Protein AF-A0A7U9WUC0-F1 (afdb_monomer_lite)

Sequence (204 aa):
MAASVNKGRELTAEQEDYLYQLFPEELWGIYAPCCVDVIKWHEEFNREFLNETKGEFLKIWAELFVRNPAVYVEAHILNTYGVWGIETRNEEQYYFKDIYENDLNLYQKSPLPECIRTLFYTYYCNRFTYRYLSAGTAFWILAGEGLYLLYQRKYRLAVVLSPVGMLFLSLLAASPIAFSFRYVFVLALIFPFSIVWPFIGNRE

Structure (mmCIF, N/CA/C/O backbone):
data_AF-A0A7U9WUC0-F1
#
_entry.id   AF-A0A7U9WUC0-F1
#
loop_
_atom_site.group_PDB
_atom_site.id
_atom_site.type_symbol
_atom_site.label_atom_id
_atom_site.label_alt_id
_atom_site.label_comp_id
_atom_site.label_asym_id
_atom_site.label_entity_id
_atom_site.label_seq_id
_atom_site.pdbx_PDB_ins_code
_atom_site.Cartn_x
_atom_site.Cartn_y
_atom_site.Cartn_z
_atom_site.occupancy
_atom_site.B_iso_or_equiv
_atom_site.auth_seq_id
_atom_site.auth_comp_id
_atom_site.auth_asym_id
_atom_site.auth_atom_id
_atom_site.pdbx_PDB_model_num
ATOM 1 N N . MET A 1 1 ? 9.158 3.857 -10.083 1.00 92.25 1 MET A N 1
ATOM 2 C CA . MET A 1 1 ? 9.754 3.186 -11.254 1.00 92.25 1 MET A CA 1
ATOM 3 C C . MET A 1 1 ? 8.694 2.809 -12.276 1.00 92.25 1 MET A C 1
ATOM 5 O O . MET A 1 1 ? 8.592 3.528 -13.253 1.00 92.25 1 MET A O 1
ATOM 9 N N . ALA A 1 2 ? 7.842 1.802 -12.031 1.00 94.38 2 ALA A N 1
ATOM 10 C CA . ALA A 1 2 ? 6.800 1.391 -12.988 1.00 94.38 2 ALA A CA 1
ATOM 11 C C . ALA A 1 2 ? 5.896 2.541 -13.467 1.00 94.38 2 ALA A C 1
ATOM 13 O O . ALA A 1 2 ? 5.688 2.705 -14.660 1.00 94.38 2 ALA A O 1
ATOM 14 N N . ALA A 1 3 ? 5.461 3.407 -12.548 1.00 95.12 3 ALA A N 1
ATOM 15 C CA . ALA A 1 3 ? 4.711 4.616 -12.886 1.00 95.12 3 ALA A CA 1
ATOM 16 C C . ALA A 1 3 ? 5.468 5.570 -13.830 1.00 95.12 3 ALA A C 1
ATOM 18 O O . ALA A 1 3 ? 4.850 6.238 -14.648 1.00 95.12 3 ALA A O 1
ATOM 19 N N . SER A 1 4 ? 6.796 5.663 -13.713 1.00 95.81 4 SER A N 1
ATOM 20 C CA . SER A 1 4 ? 7.615 6.513 -14.584 1.00 95.81 4 SER A CA 1
ATOM 21 C C . SER A 1 4 ? 7.672 5.955 -16.001 1.00 95.81 4 SER A C 1
ATOM 23 O O . SER A 1 4 ? 7.499 6.725 -16.938 1.00 95.81 4 SER A O 1
ATOM 25 N N . VAL A 1 5 ? 7.840 4.635 -16.140 1.00 95.75 5 VAL A N 1
ATOM 26 C CA . VAL A 1 5 ? 7.822 3.953 -17.443 1.00 95.75 5 VAL A CA 1
ATOM 27 C C . VAL A 1 5 ? 6.438 4.079 -18.081 1.00 95.75 5 VAL A C 1
ATOM 29 O O . VAL A 1 5 ? 6.311 4.566 -19.197 1.00 95.75 5 VAL A O 1
ATOM 32 N N . ASN A 1 6 ? 5.378 3.772 -17.327 1.00 95.38 6 ASN A N 1
ATOM 33 C CA . ASN A 1 6 ? 3.994 3.874 -17.792 1.00 95.38 6 ASN A CA 1
ATOM 34 C C . ASN A 1 6 ? 3.598 5.301 -18.223 1.00 95.38 6 ASN A C 1
ATOM 36 O O . ASN A 1 6 ? 2.869 5.474 -19.194 1.00 95.38 6 ASN A O 1
ATOM 40 N N . LYS A 1 7 ? 4.097 6.335 -17.532 1.00 95.00 7 LYS A N 1
ATOM 41 C CA . LYS A 1 7 ? 3.864 7.747 -17.887 1.00 95.00 7 LYS A CA 1
ATOM 42 C C . LYS A 1 7 ? 4.811 8.274 -18.978 1.00 95.00 7 LYS A C 1
ATOM 44 O O . LYS A 1 7 ? 4.820 9.484 -19.203 1.00 95.00 7 LYS A O 1
ATOM 49 N N . GLY A 1 8 ? 5.620 7.419 -19.608 1.00 94.31 8 GLY A N 1
ATOM 50 C CA . GLY A 1 8 ? 6.531 7.797 -20.692 1.00 94.31 8 GLY A CA 1
ATOM 51 C C . GLY A 1 8 ? 7.600 8.807 -20.271 1.00 94.31 8 GLY A C 1
ATOM 52 O O . GLY A 1 8 ? 7.890 9.748 -21.007 1.00 94.31 8 GLY A O 1
ATOM 53 N N . ARG A 1 9 ? 8.135 8.688 -19.049 1.00 95.69 9 ARG A N 1
ATOM 54 C CA . ARG A 1 9 ? 9.258 9.528 -18.606 1.00 95.69 9 ARG A CA 1
ATOM 55 C C . ARG A 1 9 ? 10.537 9.102 -19.315 1.00 95.69 9 ARG A C 1
ATOM 57 O O . ARG A 1 9 ? 10.747 7.914 -19.505 1.00 95.69 9 ARG A O 1
ATOM 64 N N . GLU A 1 10 ? 11.388 10.072 -19.644 1.00 94.75 10 GLU A N 1
ATOM 65 C CA . GLU A 1 10 ? 12.658 9.822 -20.332 1.00 94.75 10 GLU A CA 1
ATOM 66 C C . GLU A 1 10 ? 13.538 8.833 -19.554 1.00 94.75 10 GLU A C 1
ATOM 68 O O . GLU A 1 10 ? 13.807 9.017 -18.359 1.00 94.75 10 GLU A O 1
ATOM 73 N N . LEU A 1 11 ? 13.998 7.804 -20.263 1.00 96.12 11 LEU A N 1
ATOM 74 C CA . LEU A 1 11 ? 14.916 6.775 -19.792 1.00 96.12 11 LEU A CA 1
ATOM 75 C C . LEU A 1 11 ? 16.251 6.922 -20.536 1.00 96.12 11 LEU A C 1
ATOM 77 O O . LEU A 1 11 ? 16.300 7.413 -21.662 1.00 96.12 11 LEU A O 1
ATOM 81 N N . THR A 1 12 ? 17.364 6.553 -19.900 1.00 96.75 12 THR A N 1
ATOM 82 C CA . THR A 1 12 ? 18.621 6.349 -20.643 1.00 96.75 12 THR A CA 1
ATOM 83 C C . THR A 1 12 ? 18.614 4.985 -21.324 1.00 96.75 12 THR A C 1
ATOM 85 O O . THR A 1 12 ? 17.910 4.086 -20.878 1.00 96.75 12 THR A O 1
ATOM 88 N N . ALA A 1 13 ? 19.486 4.786 -22.315 1.00 96.75 13 ALA A N 1
ATOM 89 C CA . ALA A 1 13 ? 19.660 3.477 -22.950 1.00 96.75 13 ALA A CA 1
ATOM 90 C C . ALA A 1 13 ? 19.997 2.353 -21.942 1.00 96.75 13 ALA A C 1
ATOM 92 O O . ALA A 1 13 ? 19.474 1.257 -22.065 1.00 96.75 13 ALA A O 1
ATOM 93 N N . GLU A 1 14 ? 20.814 2.627 -20.912 1.00 95.69 14 GLU A N 1
ATOM 94 C CA . GLU A 1 14 ? 21.106 1.663 -19.824 1.00 95.69 14 GLU A CA 1
ATOM 95 C C . GLU A 1 14 ? 19.844 1.319 -19.012 1.00 95.69 14 GLU A C 1
ATOM 97 O O . GLU A 1 14 ? 19.633 0.173 -18.631 1.00 95.69 14 GLU A O 1
ATOM 102 N N . GLN A 1 15 ? 18.981 2.309 -18.758 1.00 97.19 15 GLN A N 1
ATOM 103 C CA . GLN A 1 15 ? 17.733 2.100 -18.024 1.00 97.19 15 GLN A CA 1
ATOM 104 C C . GLN A 1 15 ? 16.717 1.321 -18.862 1.00 97.19 15 GLN A C 1
ATOM 106 O O . GLN A 1 15 ? 16.051 0.449 -18.316 1.00 97.19 15 GLN A O 1
ATOM 111 N N . GLU A 1 16 ? 16.597 1.624 -20.156 1.00 97.12 16 GLU A N 1
ATOM 112 C CA . GLU A 1 16 ? 15.740 0.889 -21.094 1.00 97.12 16 GLU A CA 1
ATOM 113 C C . GLU A 1 16 ? 16.170 -0.572 -21.201 1.00 97.12 16 GLU A C 1
ATOM 115 O O . GLU A 1 16 ? 15.349 -1.454 -20.968 1.00 97.12 16 GLU A O 1
ATOM 120 N N . ASP A 1 17 ? 17.456 -0.826 -21.458 1.00 97.25 17 ASP A N 1
ATOM 121 C CA . ASP A 1 17 ? 18.005 -2.180 -21.599 1.00 97.25 17 ASP A CA 1
ATOM 122 C C . ASP A 1 17 ? 17.688 -3.041 -20.367 1.00 97.25 17 ASP A C 1
ATOM 124 O O . ASP A 1 17 ? 17.083 -4.110 -20.471 1.00 97.25 17 ASP A O 1
ATOM 128 N N . TYR A 1 18 ? 17.965 -2.512 -19.173 1.00 98.12 18 TYR A N 1
ATOM 129 C CA . TYR A 1 18 ? 17.665 -3.207 -17.927 1.00 98.12 18 TYR A CA 1
ATOM 130 C C . TYR A 1 18 ? 16.159 -3.401 -17.690 1.00 98.12 18 TYR A C 1
ATOM 132 O O . TYR A 1 18 ? 15.710 -4.486 -17.312 1.00 98.12 18 TYR A O 1
ATOM 140 N N . LEU A 1 19 ? 15.354 -2.343 -17.860 1.00 97.50 19 LEU A N 1
ATOM 141 C CA . LEU A 1 19 ? 13.918 -2.391 -17.571 1.00 97.50 19 LEU A CA 1
ATOM 142 C C . LEU A 1 19 ? 13.183 -3.325 -18.529 1.00 97.50 19 LEU A C 1
ATOM 144 O O . LEU A 1 19 ? 12.280 -4.031 -18.085 1.00 97.50 19 LEU A O 1
ATOM 148 N N . TYR A 1 20 ? 13.575 -3.358 -19.801 1.00 97.50 20 TYR A N 1
ATOM 149 C CA . TYR A 1 20 ? 12.947 -4.200 -20.814 1.00 97.50 20 TYR A CA 1
ATOM 150 C C . TYR A 1 20 ? 13.427 -5.650 -20.766 1.00 97.50 20 TYR A C 1
ATOM 152 O O . TYR A 1 20 ? 12.660 -6.551 -21.101 1.00 97.50 20 TYR A O 1
ATOM 160 N N . GLN A 1 21 ? 14.625 -5.909 -20.232 1.00 97.44 21 GLN A N 1
ATOM 161 C CA . GLN A 1 21 ? 15.032 -7.259 -19.835 1.00 97.44 21 GLN A CA 1
ATOM 162 C C . GLN A 1 21 ? 14.271 -7.762 -18.596 1.00 97.44 21 GLN A C 1
ATOM 164 O O . GLN A 1 21 ? 13.978 -8.956 -18.479 1.00 97.44 21 GLN A O 1
ATOM 169 N N . LEU A 1 22 ? 13.943 -6.861 -17.663 1.00 97.62 22 LEU A N 1
ATOM 170 C CA . LEU A 1 22 ? 13.156 -7.181 -16.472 1.00 97.62 22 LEU A CA 1
ATOM 171 C C . LEU A 1 22 ? 11.681 -7.447 -16.807 1.00 97.62 22 LEU A C 1
ATOM 173 O O . LEU A 1 22 ? 11.073 -8.353 -16.230 1.00 97.62 22 LEU A O 1
ATOM 177 N N . PHE A 1 23 ? 11.098 -6.635 -17.689 1.00 97.94 23 PHE A N 1
ATOM 178 C CA . PHE A 1 23 ? 9.704 -6.737 -18.106 1.00 97.94 23 PHE A CA 1
ATOM 179 C C . PHE A 1 23 ? 9.497 -6.119 -19.503 1.00 97.94 23 PHE A C 1
ATOM 181 O O . PHE A 1 23 ? 9.887 -4.963 -19.683 1.00 97.94 23 PHE A O 1
ATOM 188 N N . PRO A 1 24 ? 8.865 -6.822 -20.468 1.00 97.12 24 PRO A N 1
ATOM 189 C CA . PRO A 1 24 ? 8.751 -6.352 -21.853 1.00 97.12 24 PRO A CA 1
ATOM 190 C C . PRO A 1 24 ? 8.158 -4.945 -21.990 1.00 97.12 24 PRO A C 1
ATOM 192 O O . PRO A 1 24 ? 7.209 -4.589 -21.283 1.00 97.12 24 PRO A O 1
ATOM 195 N N . GLU A 1 25 ? 8.712 -4.148 -22.909 1.00 96.31 25 GLU A N 1
ATOM 196 C CA . GLU A 1 25 ? 8.368 -2.734 -23.120 1.00 96.31 25 GLU A CA 1
ATOM 197 C C . GLU A 1 25 ? 6.857 -2.523 -23.303 1.00 96.31 25 GLU A C 1
ATOM 199 O O . GLU A 1 25 ? 6.232 -1.703 -22.624 1.00 96.31 25 GLU A O 1
ATOM 204 N N . GLU A 1 26 ? 6.251 -3.321 -24.173 1.00 95.44 26 GLU A N 1
ATOM 205 C CA . GLU A 1 26 ? 4.844 -3.251 -24.544 1.00 95.44 26 GLU A CA 1
ATOM 206 C C . GLU A 1 26 ? 3.889 -3.559 -23.380 1.00 95.44 26 GLU A C 1
ATOM 208 O O . GLU A 1 26 ? 2.726 -3.145 -23.402 1.00 95.44 26 GLU A O 1
ATOM 213 N N . LEU A 1 27 ? 4.369 -4.242 -22.336 1.00 96.62 27 LEU A N 1
ATOM 214 C CA . LEU A 1 27 ? 3.550 -4.661 -21.203 1.00 96.62 27 LEU A CA 1
ATOM 215 C C . LEU A 1 27 ? 3.537 -3.651 -20.053 1.00 96.62 27 LEU A C 1
ATOM 217 O O . LEU A 1 27 ? 2.665 -3.735 -19.191 1.00 96.62 27 LEU A O 1
ATOM 221 N N . TRP A 1 28 ? 4.404 -2.632 -20.031 1.00 95.06 28 TRP A N 1
ATOM 222 C CA . TRP A 1 28 ? 4.409 -1.618 -18.957 1.00 95.06 28 TRP A CA 1
ATOM 223 C C . TRP A 1 28 ? 3.100 -0.813 -18.850 1.00 95.06 28 TRP A C 1
ATOM 225 O O . TRP A 1 28 ? 2.836 -0.160 -17.831 1.00 95.06 28 TRP A O 1
ATOM 235 N N . GLY A 1 29 ? 2.241 -0.888 -19.870 1.00 94.44 29 GLY A N 1
ATOM 236 C CA . GLY A 1 29 ? 0.881 -0.353 -19.865 1.00 94.44 29 GLY A CA 1
ATOM 237 C C . GLY A 1 29 ? -0.030 -0.942 -18.780 1.00 94.44 29 GLY A C 1
ATOM 238 O O . GLY A 1 29 ? -0.929 -0.243 -18.319 1.00 94.44 29 GLY A O 1
ATOM 239 N N . ILE A 1 30 ? 0.224 -2.173 -18.312 1.00 95.12 30 ILE A N 1
ATOM 240 C CA . ILE A 1 30 ? -0.622 -2.856 -17.311 1.00 95.12 30 ILE A CA 1
ATOM 241 C C . ILE A 1 30 ? -0.467 -2.307 -15.885 1.00 95.12 30 ILE A C 1
ATOM 243 O O . ILE A 1 30 ? -1.103 -2.802 -14.955 1.00 95.12 30 ILE A O 1
ATOM 247 N N . TYR A 1 31 ? 0.403 -1.313 -15.686 1.00 94.19 31 TYR A N 1
ATOM 248 C CA . TYR A 1 31 ? 0.633 -0.684 -14.391 1.00 94.19 31 TYR A CA 1
ATOM 249 C C . TYR A 1 31 ? -0.681 -0.285 -13.701 1.00 94.19 31 TYR A C 1
ATOM 251 O O . TYR A 1 31 ? -1.466 0.510 -14.218 1.00 94.19 31 TYR A O 1
ATOM 259 N N . ALA A 1 32 ? -0.874 -0.787 -12.480 1.00 93.25 32 ALA A N 1
ATOM 260 C CA . ALA A 1 32 ? -1.983 -0.416 -11.615 1.00 93.25 32 ALA A CA 1
ATOM 261 C C . ALA A 1 32 ? -1.486 0.505 -10.480 1.00 93.25 32 ALA A C 1
ATOM 263 O O . ALA A 1 32 ? -0.664 0.082 -9.661 1.00 93.25 32 ALA A O 1
ATOM 264 N N . PRO A 1 33 ? -1.987 1.753 -10.367 1.00 89.94 33 PRO A N 1
ATOM 265 C CA . PRO A 1 33 ? -1.470 2.725 -9.399 1.00 89.94 33 PRO A CA 1
ATOM 266 C C . PRO A 1 33 ? -1.551 2.332 -7.920 1.00 89.94 33 PRO A C 1
ATOM 268 O O . PRO A 1 33 ? -0.784 2.851 -7.113 1.00 89.94 33 PRO A O 1
ATOM 271 N N . CYS A 1 34 ? -2.461 1.421 -7.578 1.00 90.81 34 CYS A N 1
ATOM 272 C CA . CYS A 1 34 ? -2.753 1.016 -6.203 1.00 90.81 34 CYS A CA 1
ATOM 273 C C . CYS A 1 34 ? -2.273 -0.410 -5.877 1.00 90.81 34 CYS A C 1
ATOM 275 O O . CYS A 1 34 ? -2.561 -0.914 -4.788 1.00 90.81 34 CYS A O 1
ATOM 277 N N . CYS A 1 35 ? -1.633 -1.091 -6.834 1.00 90.19 35 CYS A N 1
ATOM 278 C CA . CYS A 1 35 ? -1.298 -2.504 -6.734 1.00 90.19 35 CYS A CA 1
ATOM 279 C C . CYS A 1 35 ? -0.112 -2.858 -7.643 1.00 90.19 35 CYS A C 1
ATOM 281 O O . CYS A 1 35 ? -0.242 -2.927 -8.863 1.00 90.19 35 CYS A O 1
ATOM 283 N N . VAL A 1 36 ? 1.055 -3.126 -7.052 1.00 89.75 36 VAL A N 1
ATOM 284 C CA . VAL A 1 36 ? 2.247 -3.535 -7.822 1.00 89.75 36 VAL A CA 1
ATOM 285 C C . VAL A 1 36 ? 2.155 -4.971 -8.352 1.00 89.75 36 VAL A C 1
ATOM 287 O O . VAL A 1 36 ? 2.897 -5.351 -9.260 1.00 89.75 36 VAL A O 1
ATOM 290 N N . ASP A 1 37 ? 1.254 -5.771 -7.779 1.00 90.38 37 ASP A N 1
ATOM 291 C CA . ASP A 1 37 ? 1.153 -7.208 -8.024 1.00 90.38 37 ASP A CA 1
ATOM 292 C C . ASP A 1 37 ? 0.849 -7.531 -9.497 1.00 90.38 37 ASP A C 1
ATOM 294 O O . ASP A 1 37 ? 1.330 -8.548 -9.990 1.00 90.38 37 ASP A O 1
ATOM 298 N N . VAL A 1 38 ? 0.181 -6.625 -10.225 1.00 91.88 38 VAL A N 1
ATOM 299 C CA . VAL A 1 38 ? -0.116 -6.776 -11.664 1.00 91.88 38 VAL A CA 1
ATOM 300 C C . VAL A 1 38 ? 1.152 -6.931 -12.509 1.00 91.88 38 VAL A C 1
ATOM 302 O O . VAL A 1 38 ? 1.173 -7.731 -13.436 1.00 91.88 38 VAL A O 1
ATOM 305 N N . ILE A 1 39 ? 2.225 -6.209 -12.171 1.00 94.50 39 ILE A N 1
ATOM 306 C CA . ILE A 1 39 ? 3.523 -6.344 -12.851 1.00 94.50 39 ILE A CA 1
ATOM 307 C C . ILE A 1 39 ? 4.341 -7.460 -12.197 1.00 94.50 39 ILE A C 1
ATOM 309 O O . ILE A 1 39 ? 4.861 -8.336 -12.876 1.00 94.50 39 ILE A O 1
ATOM 313 N N . LYS A 1 40 ? 4.444 -7.456 -10.863 1.00 92.00 40 LYS A N 1
ATOM 314 C CA . LYS A 1 40 ? 5.327 -8.365 -10.111 1.00 92.00 40 LYS A CA 1
ATOM 315 C C . LYS A 1 40 ? 5.006 -9.851 -10.333 1.00 92.00 40 LYS A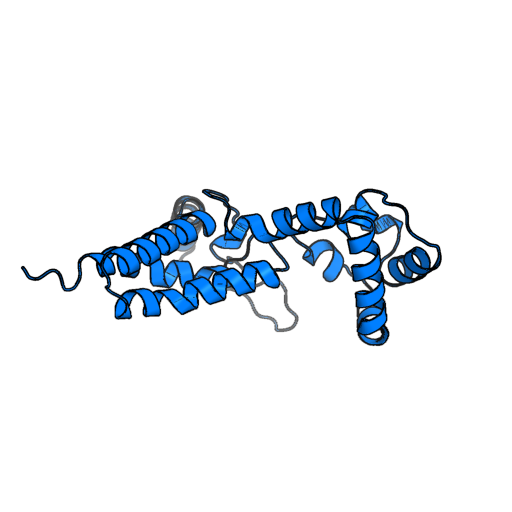 C 1
ATOM 317 O O . LYS A 1 40 ? 5.919 -10.681 -10.349 1.00 92.00 40 LYS A O 1
ATOM 322 N N . TRP A 1 41 ? 3.723 -10.191 -10.442 1.00 92.56 41 TRP A N 1
ATOM 323 C CA . TRP A 1 41 ? 3.258 -11.567 -10.634 1.00 92.56 41 TRP A CA 1
ATOM 324 C C . TRP A 1 41 ? 2.909 -11.888 -12.083 1.00 92.56 41 TRP A C 1
ATOM 326 O O . TRP A 1 41 ? 2.429 -12.988 -12.345 1.00 92.56 41 TRP A O 1
ATOM 336 N N . HIS A 1 42 ? 3.186 -10.978 -13.021 1.00 95.94 42 HIS A N 1
ATOM 337 C CA . HIS A 1 42 ? 3.043 -11.278 -14.437 1.00 95.94 42 HIS A CA 1
ATOM 338 C C . HIS A 1 42 ? 3.963 -12.447 -14.829 1.00 95.94 42 HIS A C 1
ATOM 340 O O . HIS A 1 42 ? 5.042 -12.636 -14.251 1.00 95.94 42 HIS A O 1
ATOM 346 N N . GLU A 1 43 ? 3.531 -13.254 -15.797 1.00 95.62 43 GLU A N 1
ATOM 347 C CA . GLU A 1 43 ? 4.286 -14.424 -16.258 1.00 95.62 43 GLU A CA 1
ATOM 348 C C . GLU A 1 43 ? 5.616 -14.016 -16.906 1.00 95.62 43 GLU A C 1
ATOM 350 O O . GLU A 1 43 ? 6.659 -14.525 -16.504 1.00 95.62 43 GLU A O 1
ATOM 355 N N . GLU A 1 44 ? 5.580 -12.995 -17.768 1.00 97.06 44 GLU A N 1
ATOM 356 C CA . GLU A 1 44 ? 6.745 -12.385 -18.434 1.00 97.06 44 GLU A CA 1
ATOM 357 C C . GLU A 1 44 ? 7.646 -11.532 -17.517 1.00 97.06 44 GLU A C 1
ATOM 359 O O . GLU A 1 44 ? 8.641 -10.965 -17.965 1.00 97.06 44 GLU A O 1
ATOM 364 N N . PHE A 1 45 ? 7.315 -11.383 -16.229 1.00 97.38 45 PHE A N 1
ATOM 365 C CA . PHE A 1 45 ? 8.185 -10.656 -15.303 1.00 97.38 45 PHE A CA 1
ATOM 366 C C . PHE A 1 45 ? 9.384 -11.526 -14.909 1.00 97.38 45 PHE A C 1
ATOM 368 O O . PHE A 1 45 ? 9.233 -12.551 -14.231 1.00 97.38 45 PHE A O 1
ATOM 375 N N . ASN A 1 46 ? 10.592 -11.098 -15.286 1.00 97.62 46 ASN A N 1
ATOM 376 C CA . ASN A 1 46 ? 11.807 -11.886 -15.117 1.00 97.62 46 ASN A CA 1
ATOM 377 C C . ASN A 1 46 ? 12.324 -11.855 -13.666 1.00 97.62 46 ASN A C 1
ATOM 379 O O . ASN A 1 46 ? 13.202 -11.079 -13.275 1.00 97.62 46 ASN A O 1
ATOM 383 N N . ARG A 1 47 ? 11.749 -12.729 -12.833 1.00 96.06 47 ARG A N 1
ATOM 384 C CA . ARG A 1 47 ? 12.083 -12.857 -11.403 1.00 96.06 47 ARG A CA 1
ATOM 385 C C . ARG A 1 47 ? 13.505 -13.359 -11.158 1.00 96.06 47 ARG A C 1
ATOM 387 O O . ARG A 1 47 ? 14.091 -12.997 -10.139 1.00 96.06 47 ARG A O 1
ATOM 394 N N . GLU A 1 48 ? 14.038 -14.204 -12.036 1.00 97.06 48 GLU A N 1
ATOM 395 C CA . GLU A 1 48 ? 15.407 -14.722 -11.924 1.00 97.06 48 GLU A CA 1
ATOM 396 C C . GLU A 1 48 ? 16.412 -13.591 -12.145 1.00 97.06 48 GLU A C 1
ATOM 398 O O . GLU A 1 48 ? 17.202 -13.298 -11.247 1.00 97.06 48 GLU A O 1
ATOM 403 N N . PHE A 1 49 ? 16.252 -12.843 -13.240 1.00 97.88 49 PHE A N 1
ATOM 404 C CA . PHE A 1 49 ? 17.066 -11.668 -13.539 1.00 97.88 49 PHE A CA 1
ATOM 405 C C . PHE A 1 49 ? 17.039 -10.633 -12.411 1.00 97.88 49 PHE A C 1
ATOM 407 O O . PHE A 1 49 ? 18.093 -10.183 -11.958 1.00 97.88 49 PHE A O 1
ATOM 414 N N . LEU A 1 50 ? 15.855 -10.302 -11.875 1.00 97.31 50 LEU A N 1
ATOM 415 C CA . LEU A 1 50 ? 15.741 -9.401 -10.722 1.00 97.31 50 LEU A CA 1
ATOM 416 C C . LEU A 1 50 ? 16.529 -9.909 -9.506 1.00 97.31 50 LEU A C 1
ATOM 418 O O . LEU A 1 50 ? 17.129 -9.123 -8.770 1.00 97.31 50 LEU A O 1
ATOM 422 N N . ASN A 1 51 ? 16.491 -11.219 -9.251 1.00 97.06 51 ASN A N 1
ATOM 423 C CA . ASN A 1 51 ? 17.151 -11.812 -8.094 1.00 97.06 51 ASN A CA 1
ATOM 424 C C . ASN A 1 51 ? 18.677 -11.794 -8.210 1.00 97.06 51 ASN A C 1
ATOM 426 O O . ASN A 1 51 ? 19.344 -11.624 -7.186 1.00 97.06 51 ASN A O 1
ATOM 430 N N . GLU A 1 52 ? 19.206 -11.926 -9.421 1.00 98.06 52 GLU A N 1
ATOM 431 C CA . GLU A 1 52 ? 20.638 -11.838 -9.709 1.00 98.06 52 GLU A CA 1
ATOM 432 C C . GLU A 1 52 ? 21.142 -10.386 -9.721 1.00 98.06 52 GLU A C 1
ATOM 434 O O . GLU A 1 52 ? 22.279 -10.122 -9.333 1.00 98.06 52 GLU A O 1
ATOM 439 N N . THR A 1 53 ? 20.278 -9.422 -10.062 1.00 97.69 53 THR A N 1
ATOM 440 C CA . THR A 1 53 ? 20.652 -8.013 -10.295 1.00 97.69 53 THR A CA 1
ATOM 441 C C . THR A 1 53 ? 20.056 -7.015 -9.289 1.00 97.69 53 THR A C 1
ATOM 443 O O . THR A 1 53 ? 19.947 -5.822 -9.565 1.00 97.69 53 THR A O 1
ATOM 446 N N . LYS A 1 54 ? 19.705 -7.448 -8.068 1.00 96.94 54 LYS A N 1
ATOM 447 C CA . LYS A 1 54 ? 19.034 -6.606 -7.041 1.00 96.94 54 LYS A CA 1
ATOM 448 C C . LYS A 1 54 ? 19.691 -5.241 -6.799 1.00 96.94 54 LYS A C 1
ATOM 450 O O . LYS A 1 54 ? 18.999 -4.258 -6.541 1.00 96.94 54 LYS A O 1
ATOM 455 N N . GLY A 1 55 ? 21.024 -5.182 -6.831 1.00 97.88 55 GLY A N 1
ATOM 456 C CA . GLY A 1 55 ? 21.766 -3.932 -6.643 1.00 97.88 55 GLY A CA 1
ATOM 457 C C . GLY A 1 55 ? 21.553 -2.945 -7.792 1.00 97.88 55 GLY A C 1
ATOM 458 O O . GLY A 1 55 ? 21.344 -1.757 -7.555 1.00 97.88 55 GLY A O 1
ATOM 459 N N . GLU A 1 56 ? 21.543 -3.449 -9.023 1.00 97.56 56 GLU A N 1
ATOM 460 C CA . GLU A 1 56 ? 21.287 -2.669 -10.233 1.00 97.56 56 GLU A CA 1
ATOM 461 C C . GLU A 1 56 ? 19.832 -2.196 -10.298 1.00 97.56 56 GLU A C 1
ATOM 463 O O . GLU A 1 56 ? 19.587 -1.014 -10.536 1.00 97.56 56 GLU A O 1
ATOM 468 N N . PHE A 1 57 ? 18.879 -3.059 -9.926 1.00 97.56 57 PHE A N 1
ATOM 469 C CA . PHE A 1 57 ? 17.479 -2.668 -9.749 1.00 97.56 57 PHE A CA 1
ATOM 470 C C . PHE A 1 57 ? 17.341 -1.457 -8.819 1.00 97.56 57 PHE A C 1
ATOM 472 O O . PHE A 1 57 ? 16.668 -0.481 -9.149 1.00 97.56 57 PHE A O 1
ATOM 479 N N . LEU A 1 58 ? 17.978 -1.506 -7.642 1.00 97.38 58 LEU A N 1
ATOM 480 C CA . LEU A 1 58 ? 17.915 -0.419 -6.662 1.00 97.38 58 LEU A CA 1
ATOM 481 C C . LEU A 1 58 ? 18.593 0.857 -7.173 1.00 97.38 58 LEU A C 1
ATOM 483 O O . LEU A 1 58 ? 18.073 1.947 -6.930 1.00 97.38 58 LEU A O 1
ATOM 487 N N . LYS A 1 59 ? 19.711 0.728 -7.900 1.00 97.88 59 LYS A N 1
ATOM 488 C CA . LYS A 1 59 ? 20.392 1.848 -8.566 1.00 97.88 59 LYS A CA 1
ATOM 489 C C . LYS A 1 59 ? 19.446 2.532 -9.557 1.00 97.88 59 LYS A C 1
ATOM 491 O O . LYS A 1 59 ? 19.171 3.719 -9.401 1.00 97.88 59 LYS A O 1
ATOM 496 N N . ILE A 1 60 ? 18.877 1.786 -10.504 1.00 97.56 60 ILE A N 1
ATOM 497 C CA . ILE A 1 60 ? 17.964 2.317 -11.530 1.00 97.56 60 ILE A CA 1
ATOM 498 C C . ILE A 1 60 ? 16.697 2.896 -10.897 1.00 97.56 60 ILE A C 1
ATOM 500 O O . ILE A 1 60 ? 16.260 3.996 -11.245 1.00 97.56 60 ILE A O 1
ATOM 504 N N . TRP A 1 61 ? 16.129 2.206 -9.904 1.00 96.75 61 TRP A N 1
ATOM 505 C CA . TRP A 1 61 ? 14.986 2.704 -9.144 1.00 96.75 61 TRP A CA 1
ATOM 506 C C . TRP A 1 61 ? 15.283 4.063 -8.492 1.00 96.75 61 TRP A C 1
ATOM 508 O O . TRP A 1 61 ? 14.425 4.950 -8.547 1.00 96.75 61 TRP A O 1
ATOM 518 N N . ALA A 1 62 ? 16.474 4.242 -7.910 1.00 97.31 62 ALA A N 1
ATOM 519 C CA . ALA A 1 62 ? 16.890 5.479 -7.252 1.00 97.31 62 ALA A CA 1
ATOM 520 C C . ALA A 1 62 ? 17.207 6.602 -8.254 1.00 97.31 62 ALA A C 1
ATOM 522 O O . ALA A 1 62 ? 16.810 7.747 -8.042 1.00 97.31 62 ALA A O 1
ATOM 523 N N . GLU A 1 63 ? 17.859 6.295 -9.373 1.00 97.19 63 GLU A N 1
ATOM 524 C CA . GLU A 1 63 ? 18.117 7.270 -10.440 1.00 97.19 63 GLU A CA 1
ATOM 525 C C . GLU A 1 63 ? 16.816 7.829 -11.022 1.00 97.19 63 GLU A C 1
ATOM 527 O O . GLU A 1 63 ? 16.651 9.045 -11.167 1.00 97.19 63 GLU A O 1
ATOM 532 N N . LEU A 1 64 ? 15.852 6.948 -11.298 1.00 96.94 64 LEU A N 1
ATOM 533 C CA . LEU A 1 64 ? 14.538 7.346 -11.790 1.00 96.94 64 LEU A CA 1
ATOM 534 C C . LEU A 1 64 ? 13.739 8.132 -10.750 1.00 96.94 64 LEU A C 1
ATOM 536 O O . LEU A 1 64 ? 12.960 9.005 -11.141 1.00 96.94 64 LEU A O 1
ATOM 540 N N . PHE A 1 65 ? 13.946 7.873 -9.454 1.00 96.00 65 PHE A N 1
ATOM 541 C CA . PHE A 1 65 ? 13.377 8.686 -8.377 1.00 96.00 65 PHE A CA 1
ATOM 542 C C . PHE A 1 65 ? 13.914 10.117 -8.416 1.00 96.00 65 PHE A C 1
ATOM 544 O O . PHE A 1 65 ? 13.123 11.057 -8.436 1.00 96.00 65 PHE A O 1
ATOM 551 N N . VAL A 1 66 ? 15.239 10.290 -8.478 1.00 96.69 66 VAL A N 1
ATOM 552 C CA . VAL A 1 66 ? 15.881 11.617 -8.485 1.00 96.69 66 VAL A CA 1
ATOM 553 C C . VAL A 1 66 ? 15.439 12.448 -9.692 1.00 96.69 66 VAL A C 1
ATOM 555 O O . VAL A 1 66 ? 15.214 13.649 -9.558 1.00 96.69 66 VAL A O 1
ATOM 558 N N . ARG A 1 67 ? 15.261 11.818 -10.860 1.00 95.81 67 ARG A N 1
ATOM 559 C CA . ARG A 1 67 ? 14.785 12.498 -12.078 1.00 95.81 67 ARG A CA 1
ATOM 560 C C . ARG A 1 67 ? 13.282 12.776 -12.078 1.00 95.81 67 ARG A C 1
ATOM 562 O O . ARG A 1 67 ? 12.847 13.767 -12.653 1.00 95.81 67 ARG A O 1
ATOM 569 N N . ASN A 1 68 ? 12.481 11.913 -11.448 1.00 96.69 68 ASN A N 1
ATOM 570 C CA . ASN A 1 68 ? 11.017 11.975 -11.487 1.00 96.69 68 ASN A CA 1
ATOM 571 C C . ASN A 1 68 ? 10.377 11.944 -10.082 1.00 96.69 68 ASN A C 1
ATOM 573 O O . ASN A 1 68 ? 9.486 11.120 -9.836 1.00 96.69 68 ASN A O 1
ATOM 577 N N . PRO A 1 69 ? 10.762 12.840 -9.152 1.00 96.69 69 PRO A N 1
ATOM 578 C CA . PRO A 1 69 ? 10.346 12.743 -7.753 1.00 96.69 69 PRO A CA 1
ATOM 579 C C . PRO A 1 69 ? 8.827 12.854 -7.588 1.00 96.69 69 PRO A C 1
ATOM 581 O O . PRO A 1 69 ? 8.233 12.101 -6.821 1.00 96.69 69 PRO A O 1
ATOM 584 N N . ALA A 1 70 ? 8.171 13.724 -8.364 1.00 97.25 70 ALA A N 1
ATOM 585 C CA . ALA A 1 70 ? 6.719 13.900 -8.311 1.00 97.25 70 ALA A CA 1
ATOM 586 C C . ALA A 1 70 ? 5.953 12.615 -8.673 1.00 97.25 70 ALA A C 1
ATOM 588 O O . ALA A 1 70 ? 5.002 12.257 -7.985 1.00 97.25 70 ALA A O 1
ATOM 589 N N . VAL A 1 71 ? 6.401 11.887 -9.704 1.00 96.69 71 VAL A N 1
ATOM 590 C CA . VAL A 1 71 ? 5.762 10.631 -10.136 1.00 96.69 71 VAL A CA 1
ATOM 591 C C . VAL A 1 71 ? 5.903 9.554 -9.064 1.00 96.69 71 VAL A C 1
ATOM 593 O O . VAL A 1 71 ? 4.970 8.794 -8.822 1.00 96.69 71 VAL A O 1
ATOM 596 N N . TYR A 1 72 ? 7.057 9.493 -8.402 1.00 95.31 72 TYR A N 1
ATOM 597 C CA . TYR A 1 72 ? 7.287 8.547 -7.315 1.00 95.31 72 TYR A CA 1
ATOM 598 C C . TYR A 1 72 ? 6.445 8.866 -6.085 1.00 95.31 72 TYR A C 1
ATOM 600 O O . TYR A 1 72 ? 5.855 7.954 -5.513 1.00 95.31 72 TYR A O 1
ATOM 608 N N . VAL A 1 73 ? 6.366 10.140 -5.694 1.00 95.06 73 VAL A N 1
ATOM 609 C CA . VAL A 1 73 ? 5.536 10.576 -4.564 1.00 95.06 73 VAL A CA 1
ATOM 610 C C . VAL A 1 73 ? 4.063 10.282 -4.841 1.00 95.06 73 VAL A C 1
ATOM 612 O O . VAL A 1 73 ? 3.392 9.702 -3.994 1.00 95.06 73 VAL A O 1
ATOM 615 N N . GLU A 1 74 ? 3.571 10.602 -6.038 1.00 95.88 74 GLU A N 1
ATOM 616 C CA . GLU A 1 74 ? 2.201 10.293 -6.455 1.00 95.88 74 GLU A CA 1
ATOM 617 C C . GLU A 1 74 ? 1.928 8.782 -6.422 1.00 95.88 74 GLU A C 1
ATOM 619 O O . GLU A 1 74 ? 0.965 8.342 -5.798 1.00 95.88 74 GLU A O 1
ATOM 624 N N . ALA A 1 75 ? 2.804 7.972 -7.022 1.00 94.62 75 ALA A N 1
ATOM 625 C CA . ALA A 1 75 ? 2.666 6.517 -7.015 1.00 94.62 75 ALA A CA 1
ATOM 626 C C . ALA A 1 75 ? 2.737 5.927 -5.597 1.00 94.62 75 ALA A C 1
ATOM 628 O O . ALA A 1 75 ? 2.066 4.943 -5.301 1.00 94.62 75 ALA A O 1
ATOM 629 N N . HIS A 1 76 ? 3.540 6.508 -4.705 1.00 94.00 76 HIS A N 1
ATOM 630 C CA . HIS A 1 76 ? 3.624 6.085 -3.309 1.00 94.00 76 HIS A CA 1
ATOM 631 C C . HIS A 1 76 ? 2.350 6.437 -2.531 1.00 94.00 76 HIS A C 1
ATOM 633 O O . HIS A 1 76 ? 1.823 5.606 -1.791 1.00 94.00 76 HIS A O 1
ATOM 639 N N . ILE A 1 77 ? 1.808 7.639 -2.747 1.00 94.06 77 ILE A N 1
ATOM 640 C CA . ILE A 1 77 ? 0.513 8.063 -2.207 1.00 94.06 77 ILE A CA 1
ATOM 641 C C . ILE A 1 77 ? -0.583 7.092 -2.660 1.00 94.06 77 ILE A C 1
ATOM 643 O O . ILE A 1 77 ? -1.306 6.562 -1.820 1.00 94.06 77 ILE A O 1
ATOM 647 N N . LEU A 1 78 ? -0.662 6.781 -3.956 1.00 93.56 78 LEU A N 1
ATOM 648 C CA . LEU A 1 78 ? -1.665 5.865 -4.513 1.00 93.56 78 LEU A CA 1
ATOM 649 C C . LEU A 1 78 ? -1.472 4.404 -4.074 1.00 93.56 78 LEU A C 1
ATOM 651 O O . LEU A 1 78 ? -2.449 3.680 -3.929 1.00 93.56 78 LEU A O 1
ATOM 655 N N . ASN A 1 79 ? -0.250 3.962 -3.782 1.00 91.94 79 ASN A N 1
ATOM 656 C CA . ASN A 1 79 ? -0.020 2.624 -3.226 1.00 91.94 79 ASN A CA 1
ATOM 657 C C . ASN A 1 79 ? -0.343 2.511 -1.731 1.00 91.94 79 ASN A C 1
ATOM 659 O O . ASN A 1 79 ? -0.535 1.406 -1.235 1.00 91.94 79 ASN A O 1
ATOM 663 N N . THR A 1 80 ? -0.408 3.625 -0.999 1.00 92.69 80 THR A N 1
ATOM 664 C CA . THR A 1 80 ? -0.598 3.613 0.463 1.00 92.69 80 THR A CA 1
ATOM 665 C C . THR A 1 80 ? -1.931 4.202 0.915 1.00 92.69 80 THR A C 1
ATOM 667 O O . THR A 1 80 ? -2.320 3.997 2.064 1.00 92.69 80 THR A O 1
ATOM 670 N N . TYR A 1 81 ? -2.677 4.891 0.043 1.00 92.00 81 TYR A N 1
ATOM 671 C CA . TYR A 1 81 ? -3.904 5.605 0.428 1.00 92.00 81 TYR A CA 1
ATOM 672 C C . TYR A 1 81 ? -5.012 4.719 1.003 1.00 92.00 81 TYR A C 1
ATOM 674 O O . TYR A 1 81 ? -5.844 5.215 1.756 1.00 92.00 81 TYR A O 1
ATOM 682 N N . GLY A 1 82 ? -5.047 3.417 0.709 1.00 90.12 82 GLY A N 1
ATOM 683 C CA . GLY A 1 82 ? -6.009 2.522 1.355 1.00 90.12 82 GLY A CA 1
ATOM 684 C C . GLY A 1 82 ? -5.739 2.347 2.858 1.00 90.12 82 GLY A C 1
ATOM 685 O O . GLY A 1 82 ? -6.656 2.043 3.615 1.00 90.12 82 GLY A O 1
ATOM 686 N N . VAL A 1 83 ? -4.510 2.606 3.318 1.00 89.38 83 VAL A N 1
ATOM 687 C CA . VAL A 1 83 ? -4.111 2.494 4.730 1.00 89.38 83 VAL A CA 1
ATOM 688 C C . VAL A 1 83 ? -4.499 3.733 5.543 1.00 89.38 83 VAL A C 1
ATOM 690 O O . VAL A 1 83 ? -4.802 3.604 6.725 1.00 89.38 83 VAL A O 1
ATOM 693 N N . TRP A 1 84 ? -4.495 4.926 4.940 1.00 91.00 84 TRP A N 1
ATOM 694 C CA . TRP A 1 84 ? -4.693 6.198 5.656 1.00 91.00 84 TRP A CA 1
ATOM 695 C C . TRP A 1 84 ? -5.848 7.058 5.131 1.00 91.00 84 TRP A C 1
ATOM 697 O O . TRP A 1 84 ? -6.272 7.991 5.808 1.00 91.00 84 TRP A O 1
ATOM 707 N N . GLY A 1 85 ? -6.371 6.787 3.939 1.00 92.50 85 GLY A N 1
ATOM 708 C CA . GLY A 1 85 ? -7.480 7.536 3.359 1.00 92.50 85 GLY A CA 1
ATOM 709 C C . GLY A 1 85 ? -8.758 7.368 4.179 1.00 92.50 85 GLY A C 1
ATOM 710 O O . GLY A 1 85 ? -9.125 6.265 4.574 1.00 92.50 85 GLY A O 1
ATOM 711 N N . ILE A 1 86 ? -9.447 8.474 4.453 1.00 91.31 86 ILE A N 1
ATOM 712 C CA . ILE A 1 86 ? -10.727 8.436 5.164 1.00 91.31 86 ILE A CA 1
ATOM 713 C C . ILE A 1 86 ? -11.787 7.861 4.226 1.00 91.31 86 ILE A C 1
ATOM 715 O O . ILE A 1 86 ? -11.928 8.306 3.090 1.00 91.31 86 ILE A O 1
ATOM 719 N N . GLU A 1 87 ? -12.541 6.882 4.723 1.00 88.88 87 GLU A N 1
ATOM 720 C CA . GLU A 1 87 ? -13.640 6.225 4.007 1.00 88.88 87 GLU A CA 1
ATOM 721 C C . GLU A 1 87 ? -13.236 5.572 2.668 1.00 88.88 87 GLU A C 1
ATOM 723 O O . GLU A 1 87 ? -14.097 5.299 1.829 1.00 88.88 87 GLU A O 1
ATOM 728 N N . THR A 1 88 ? -11.950 5.257 2.474 1.00 87.31 88 THR A N 1
ATOM 729 C CA . THR A 1 88 ? -11.468 4.525 1.296 1.00 87.31 88 THR A CA 1
ATOM 730 C C . THR A 1 88 ? -11.723 3.033 1.483 1.00 87.31 88 THR A C 1
ATOM 732 O O . THR A 1 88 ? -11.173 2.399 2.375 1.00 87.31 88 THR A O 1
ATOM 735 N N . ARG A 1 89 ? -12.606 2.456 0.662 1.00 82.62 89 ARG A N 1
ATOM 736 C CA . ARG A 1 89 ? -13.043 1.059 0.802 1.00 82.62 89 ARG A CA 1
ATOM 737 C C . ARG A 1 89 ? -12.782 0.267 -0.468 1.00 82.62 89 ARG A C 1
ATOM 739 O O . ARG A 1 89 ? -13.038 0.752 -1.566 1.00 82.62 89 ARG A O 1
ATOM 746 N N . ASN A 1 90 ? -12.342 -0.971 -0.294 1.00 84.19 90 ASN A N 1
ATOM 747 C CA . ASN A 1 90 ? -12.244 -1.981 -1.345 1.00 84.19 90 ASN A CA 1
ATOM 748 C C . ASN A 1 90 ? -12.536 -3.355 -0.728 1.00 84.19 90 ASN A C 1
ATOM 750 O O . ASN A 1 90 ? -12.228 -3.570 0.442 1.00 84.19 90 ASN A O 1
ATOM 754 N N . GLU A 1 91 ? -13.108 -4.284 -1.492 1.00 81.06 91 GLU A N 1
ATOM 755 C CA . GLU A 1 91 ? -13.445 -5.628 -1.005 1.00 81.06 91 GLU A CA 1
ATOM 756 C C . GLU A 1 91 ? -12.240 -6.374 -0.404 1.00 81.06 91 GLU A C 1
ATOM 758 O O . GLU A 1 91 ? -12.379 -7.043 0.625 1.00 81.06 91 GLU A O 1
ATOM 763 N N . GLU A 1 92 ? -11.043 -6.181 -0.966 1.00 79.69 92 GLU A N 1
ATOM 764 C CA . GLU A 1 92 ? -9.798 -6.829 -0.532 1.00 79.69 92 GLU A CA 1
ATOM 765 C C . GLU A 1 92 ? -9.325 -6.393 0.865 1.00 79.69 92 GLU A C 1
ATOM 767 O O . GLU A 1 92 ? -8.479 -7.048 1.480 1.00 79.69 92 GLU A O 1
ATOM 772 N N . GLN A 1 93 ? -9.882 -5.308 1.414 1.00 75.94 93 GLN A N 1
ATOM 773 C CA . GLN A 1 93 ? -9.582 -4.850 2.772 1.00 75.94 93 GLN A CA 1
ATOM 774 C C . GLN A 1 93 ? -10.334 -5.585 3.875 1.00 75.94 93 GLN A C 1
ATOM 776 O O . GLN A 1 93 ? -10.018 -5.339 5.035 1.00 75.94 93 GLN A O 1
ATOM 781 N N . TYR A 1 94 ? -11.305 -6.447 3.563 1.00 76.75 94 TYR A N 1
ATOM 782 C CA . TYR A 1 94 ? -12.230 -6.950 4.582 1.00 76.75 94 TYR A CA 1
ATOM 783 C C . TYR A 1 94 ? -12.132 -8.451 4.850 1.00 76.75 94 TYR A C 1
ATOM 785 O O . TYR A 1 94 ? -12.040 -8.846 6.006 1.00 76.75 94 TYR A O 1
ATOM 793 N N . TYR A 1 95 ? -12.204 -9.303 3.828 1.00 73.38 95 TYR A N 1
ATOM 794 C CA . TYR A 1 95 ? -12.073 -10.757 3.984 1.00 73.38 95 TYR A CA 1
ATOM 795 C C . TYR A 1 95 ? -11.873 -11.422 2.619 1.00 73.38 95 TYR A C 1
ATOM 797 O O . TYR A 1 95 ? -12.390 -10.950 1.607 1.00 73.38 95 TYR A O 1
ATOM 805 N N . PHE A 1 96 ? -11.150 -12.542 2.611 1.00 74.06 96 PHE A N 1
ATOM 806 C CA . PHE A 1 96 ? -11.035 -13.417 1.447 1.00 74.06 96 PHE A CA 1
ATOM 807 C C . PHE A 1 96 ? -12.096 -14.514 1.523 1.00 74.06 96 PHE A C 1
ATOM 809 O O . PHE A 1 96 ? -12.343 -15.074 2.592 1.00 74.06 96 PHE A O 1
ATOM 816 N N . LYS A 1 97 ? -12.757 -14.768 0.393 1.00 72.31 97 LYS A N 1
ATOM 817 C CA . LYS A 1 97 ? -13.946 -15.627 0.305 1.00 72.31 97 LYS A CA 1
ATOM 818 C C . LYS A 1 97 ? -13.633 -17.055 -0.106 1.00 72.31 97 LYS A C 1
ATOM 820 O O . LYS A 1 97 ? -14.361 -17.964 0.288 1.00 72.31 97 LYS A O 1
ATOM 825 N N . ASP A 1 98 ? -12.556 -17.228 -0.859 1.00 74.00 98 ASP A N 1
ATOM 826 C CA . ASP A 1 98 ? -12.295 -18.446 -1.603 1.00 74.00 98 ASP A CA 1
ATOM 827 C C . ASP A 1 98 ? -10.849 -18.898 -1.429 1.00 74.00 98 ASP A C 1
ATOM 829 O O . ASP A 1 98 ? -9.927 -18.100 -1.237 1.00 74.00 98 ASP A O 1
ATOM 833 N N . ILE A 1 99 ? -10.668 -20.212 -1.510 1.00 80.94 99 ILE A N 1
ATOM 834 C CA . ILE A 1 99 ? -9.362 -20.818 -1.729 1.00 80.94 99 ILE A CA 1
ATOM 835 C C . ILE A 1 99 ? -9.128 -20.770 -3.237 1.00 80.94 99 ILE A C 1
ATOM 837 O O . ILE A 1 99 ? -9.889 -21.373 -3.993 1.00 80.94 99 ILE A O 1
ATOM 841 N N . TYR A 1 100 ? -8.105 -20.031 -3.663 1.00 79.06 100 TYR A N 1
ATOM 842 C CA . TYR A 1 100 ? -7.684 -19.994 -5.063 1.00 79.06 100 TYR A CA 1
ATOM 843 C C . TYR A 1 100 ? -7.229 -21.378 -5.534 1.00 79.06 100 TYR A C 1
ATOM 845 O O . TYR A 1 100 ? -6.798 -22.205 -4.723 1.00 79.06 100 TYR A O 1
ATOM 853 N N . GLU A 1 101 ? -7.298 -21.618 -6.844 1.00 82.81 101 GLU A N 1
ATOM 854 C CA . GLU A 1 101 ? -6.717 -22.818 -7.444 1.00 82.81 101 GLU A CA 1
ATOM 855 C C . GLU A 1 101 ? -5.258 -22.973 -7.010 1.00 82.81 101 GLU A C 1
ATOM 857 O O . GLU A 1 101 ? -4.495 -22.009 -6.933 1.00 82.81 101 GLU A O 1
ATOM 862 N N . ASN A 1 102 ? -4.904 -24.194 -6.626 1.00 87.31 102 ASN A N 1
ATOM 863 C CA . ASN A 1 102 ? -3.615 -24.498 -6.035 1.00 87.31 102 ASN A CA 1
ATOM 864 C C . ASN A 1 102 ? -3.221 -25.940 -6.345 1.00 87.31 102 ASN A C 1
ATOM 866 O O . ASN A 1 102 ? -4.065 -26.837 -6.387 1.00 87.31 102 ASN A O 1
ATOM 870 N N . ASP A 1 103 ? -1.916 -26.169 -6.440 1.00 91.94 103 ASP A N 1
ATOM 871 C CA . ASP A 1 103 ? -1.335 -27.491 -6.701 1.00 91.94 103 ASP A CA 1
ATOM 872 C C . ASP A 1 103 ? -1.445 -28.449 -5.501 1.00 91.94 103 ASP A C 1
ATOM 874 O O . ASP A 1 103 ? -1.056 -29.614 -5.570 1.00 91.94 103 ASP A O 1
ATOM 878 N N . LEU A 1 104 ? -1.976 -27.964 -4.375 1.00 91.19 104 LEU A N 1
ATOM 879 C CA . LEU A 1 104 ? -2.134 -28.715 -3.132 1.00 91.19 104 LEU A CA 1
ATOM 880 C C . LEU A 1 104 ? -3.500 -29.415 -3.038 1.00 91.19 104 LEU A C 1
ATOM 882 O O . LEU A 1 104 ? -3.786 -30.044 -2.018 1.00 91.19 104 LEU A O 1
ATOM 886 N N . ASN A 1 105 ? -4.343 -29.321 -4.078 1.00 90.06 105 ASN A N 1
ATOM 887 C CA . ASN A 1 105 ? -5.712 -29.852 -4.104 1.00 90.06 105 ASN A CA 1
ATOM 888 C C . ASN A 1 105 ? -6.571 -29.381 -2.914 1.00 90.06 105 ASN A C 1
ATOM 890 O O . ASN A 1 105 ? -7.445 -30.107 -2.429 1.00 90.06 105 ASN A O 1
ATOM 894 N N . LEU A 1 106 ? -6.331 -28.163 -2.424 1.00 89.69 106 LEU A N 1
ATOM 895 C CA . LEU A 1 106 ? -7.137 -27.558 -1.369 1.00 89.69 106 LEU A CA 1
ATOM 896 C C . LEU A 1 106 ? -8.392 -26.941 -1.979 1.00 89.69 106 LEU A C 1
ATOM 898 O O . LEU A 1 106 ? -8.308 -26.113 -2.883 1.00 89.69 106 LEU A O 1
ATOM 902 N N . TYR A 1 107 ? -9.554 -27.315 -1.448 1.00 87.62 107 TYR A N 1
ATOM 903 C CA . TYR A 1 107 ? -10.846 -26.770 -1.851 1.00 87.62 107 TYR A CA 1
ATOM 904 C C . TYR A 1 107 ? -11.680 -26.401 -0.628 1.00 87.62 107 TYR A C 1
ATOM 906 O O . TYR A 1 107 ? -11.638 -27.055 0.417 1.00 87.62 107 TYR A O 1
ATOM 914 N N . GLN A 1 108 ? -12.468 -25.336 -0.759 1.00 83.88 108 GLN A N 1
ATOM 915 C CA . GLN A 1 108 ? -13.341 -24.876 0.310 1.00 83.88 108 GLN A CA 1
ATOM 916 C C . GLN A 1 108 ? -14.657 -25.654 0.280 1.00 83.88 108 GLN A C 1
ATOM 918 O O . GLN A 1 108 ? -15.439 -25.542 -0.663 1.00 83.88 108 GLN A O 1
ATOM 923 N N . LYS A 1 109 ? -14.939 -26.417 1.341 1.00 85.88 109 LYS A N 1
ATOM 924 C CA . LYS A 1 109 ? -16.227 -27.092 1.530 1.00 85.88 109 LYS A CA 1
ATOM 925 C C . LYS A 1 109 ? -16.909 -26.569 2.786 1.00 85.88 109 LYS A C 1
ATOM 927 O O . LYS A 1 109 ? -16.419 -26.769 3.894 1.00 85.88 109 LYS A O 1
ATOM 932 N N . SER A 1 110 ? -18.051 -25.907 2.615 1.00 83.94 110 SER A N 1
ATOM 933 C CA . SER A 1 110 ? -18.848 -25.457 3.756 1.00 83.94 110 SER A CA 1
ATOM 934 C C . SER A 1 110 ? -19.574 -26.646 4.397 1.00 83.94 110 SER A C 1
ATOM 936 O O . SER A 1 110 ? -20.173 -27.443 3.672 1.00 83.94 110 SER A O 1
ATOM 938 N N . PRO A 1 111 ? -19.571 -26.770 5.736 1.00 88.31 111 PRO A N 1
ATOM 939 C CA . PRO A 1 111 ? -20.410 -27.741 6.434 1.00 88.31 111 PRO A CA 1
ATOM 940 C C . PRO A 1 111 ? -21.883 -27.297 6.520 1.00 88.31 111 PRO A C 1
ATOM 942 O O . PRO A 1 111 ? -22.724 -28.066 6.980 1.00 88.31 111 PRO A O 1
ATOM 945 N N . LEU A 1 112 ? -22.205 -26.059 6.124 1.00 88.75 112 LEU A N 1
ATOM 946 C CA . LEU A 1 112 ? -23.550 -25.498 6.226 1.00 88.75 112 LEU A CA 1
ATOM 947 C C . LEU A 1 112 ? -24.422 -25.877 5.017 1.00 88.75 112 LEU A C 1
ATOM 949 O O . LEU A 1 112 ? -23.914 -25.952 3.897 1.00 88.75 112 LEU A O 1
ATOM 953 N N . PRO A 1 113 ? -25.747 -26.030 5.211 1.00 93.19 113 PRO A N 1
ATOM 954 C CA . PRO A 1 113 ? -26.701 -26.102 4.111 1.00 93.19 113 PRO A CA 1
ATOM 955 C C . PRO A 1 113 ? -26.606 -24.880 3.194 1.00 93.19 113 PRO A C 1
ATOM 957 O O . PRO A 1 113 ? -26.396 -23.756 3.659 1.00 93.19 113 PRO A O 1
ATOM 960 N N . GLU A 1 114 ? -26.847 -25.095 1.901 1.00 89.94 114 GLU A N 1
ATOM 961 C CA . GLU A 1 114 ? -26.678 -24.075 0.864 1.00 89.94 114 GLU A CA 1
ATOM 962 C C . GLU A 1 114 ? -27.458 -22.789 1.161 1.00 89.94 114 GLU A C 1
ATOM 964 O O . GLU A 1 114 ? -26.894 -21.705 1.090 1.00 89.94 114 GLU A O 1
ATOM 969 N N . CYS A 1 115 ? -28.713 -22.887 1.611 1.00 91.75 115 CYS A N 1
ATOM 970 C CA . CYS A 1 115 ? -29.524 -21.707 1.925 1.00 91.75 115 CYS A CA 1
ATOM 971 C C . CYS A 1 115 ? -28.920 -20.830 3.039 1.00 91.75 115 CYS A C 1
ATOM 973 O O . CYS A 1 115 ? -28.955 -19.603 2.945 1.00 91.75 115 CYS A O 1
ATOM 975 N N . ILE A 1 116 ? -28.332 -21.445 4.072 1.00 89.88 116 ILE A N 1
ATOM 976 C CA . ILE A 1 116 ? -27.685 -20.734 5.183 1.00 89.88 116 ILE A CA 1
ATOM 977 C C . ILE A 1 116 ? -26.379 -20.109 4.696 1.00 89.88 116 ILE A C 1
ATOM 979 O O . ILE A 1 116 ? -26.095 -18.955 5.015 1.00 89.88 116 ILE A O 1
ATOM 983 N N . ARG A 1 117 ? -25.611 -20.848 3.887 1.00 87.25 117 ARG A N 1
ATOM 984 C CA . ARG A 1 117 ? -24.376 -20.361 3.265 1.00 87.25 117 ARG A CA 1
ATOM 985 C C . ARG A 1 117 ? -24.646 -19.131 2.402 1.00 87.25 117 ARG A C 1
ATOM 987 O O . ARG A 1 117 ? -23.989 -18.111 2.593 1.00 87.25 117 ARG A O 1
ATOM 994 N N . THR A 1 118 ? -25.632 -19.198 1.508 1.00 87.00 118 THR A N 1
ATOM 995 C CA . THR A 1 118 ? -26.018 -18.075 0.647 1.00 87.00 118 THR A CA 1
ATOM 996 C C . THR A 1 118 ? -26.485 -16.884 1.477 1.00 87.00 118 THR A C 1
ATOM 998 O O . THR A 1 118 ? -26.044 -15.768 1.223 1.00 87.00 118 THR A O 1
ATOM 1001 N N . LEU A 1 119 ? -27.305 -17.095 2.514 1.00 88.38 119 LEU A N 1
ATOM 1002 C CA . LEU A 1 119 ? -27.746 -16.011 3.396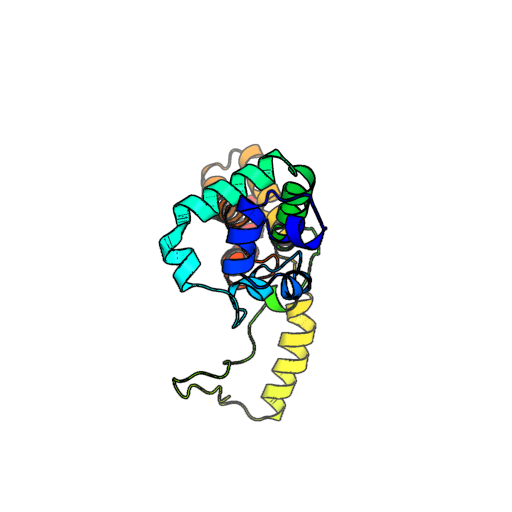 1.00 88.38 119 LEU A CA 1
ATOM 1003 C C . LEU A 1 119 ? -26.558 -15.302 4.064 1.00 88.38 119 LEU A C 1
ATOM 1005 O O . LEU A 1 119 ? -26.461 -14.076 3.997 1.00 88.38 119 LEU A O 1
ATOM 1009 N N . PHE A 1 120 ? -25.646 -16.060 4.679 1.00 84.38 120 PHE A N 1
ATOM 1010 C CA . PHE A 1 120 ? -24.447 -15.504 5.313 1.00 84.38 120 PHE A CA 1
ATOM 1011 C C . PHE A 1 120 ? -23.585 -14.740 4.306 1.00 84.38 120 PHE A C 1
ATOM 1013 O O . PHE A 1 120 ? -23.165 -13.614 4.570 1.00 84.38 120 PHE A O 1
ATOM 1020 N N . TYR A 1 121 ? -23.371 -15.325 3.132 1.00 81.75 121 TYR A N 1
ATOM 1021 C CA . TYR A 1 121 ? -22.542 -14.745 2.087 1.00 81.75 121 TYR A CA 1
ATOM 1022 C C . TYR A 1 121 ? -23.133 -13.439 1.531 1.00 81.75 121 TYR A C 1
ATOM 1024 O O . TYR A 1 121 ? -22.467 -12.404 1.472 1.00 81.75 121 TYR A O 1
ATOM 1032 N N . THR A 1 122 ? -24.412 -13.440 1.161 1.00 82.38 122 THR A N 1
ATOM 1033 C CA . THR A 1 122 ? -25.056 -12.268 0.558 1.00 82.38 122 THR A CA 1
ATOM 1034 C C . THR A 1 122 ? -25.302 -11.162 1.582 1.00 82.38 122 THR A C 1
ATOM 1036 O O . THR A 1 122 ? -25.164 -9.983 1.259 1.00 82.38 122 THR A O 1
ATOM 1039 N N . TYR A 1 123 ? -25.660 -11.513 2.819 1.00 81.06 123 TYR A N 1
ATOM 1040 C CA . TYR A 1 123 ? -26.065 -10.529 3.819 1.00 81.06 123 TYR A CA 1
ATOM 1041 C C . TYR A 1 123 ? -24.920 -10.086 4.731 1.00 81.06 123 TYR A C 1
ATOM 1043 O O . TYR A 1 123 ? -24.634 -8.894 4.824 1.00 81.06 123 TYR A O 1
ATOM 1051 N N . TYR A 1 124 ? -24.248 -11.014 5.409 1.00 77.00 124 TYR A N 1
ATOM 1052 C CA . TYR A 1 124 ? -23.200 -10.646 6.360 1.00 77.00 124 TYR A CA 1
ATOM 1053 C C . TYR A 1 124 ? -21.954 -10.169 5.611 1.00 77.00 124 TYR A C 1
ATOM 1055 O O . TYR A 1 124 ? -21.558 -9.010 5.711 1.00 77.00 124 TYR A O 1
ATOM 1063 N N . CYS A 1 125 ? -21.422 -11.042 4.764 1.00 74.75 125 CYS A N 1
ATOM 1064 C CA . CYS A 1 125 ? -20.191 -10.827 4.022 1.00 74.75 125 CYS A CA 1
ATOM 1065 C C . CYS A 1 125 ? -20.305 -9.647 3.031 1.00 74.75 125 CYS A C 1
ATOM 1067 O O . CYS A 1 125 ? -19.542 -8.683 3.131 1.00 74.75 125 CYS A O 1
ATOM 1069 N N . ASN A 1 126 ? -21.266 -9.666 2.101 1.00 73.94 126 ASN A N 1
ATOM 1070 C CA . ASN A 1 126 ? -21.317 -8.644 1.045 1.00 73.94 126 ASN A CA 1
ATOM 1071 C C . ASN A 1 126 ? -21.994 -7.328 1.469 1.00 73.94 126 ASN A C 1
ATOM 1073 O O . ASN A 1 126 ? -21.601 -6.260 1.005 1.00 73.94 126 ASN A O 1
ATOM 1077 N N . ARG A 1 127 ? -23.019 -7.366 2.333 1.00 72.75 127 ARG A N 1
ATOM 1078 C CA . ARG A 1 127 ? -23.783 -6.155 2.687 1.00 72.75 127 ARG A CA 1
ATOM 1079 C C . ARG A 1 127 ? -23.286 -5.473 3.957 1.00 72.75 127 ARG A C 1
ATOM 1081 O O . ARG A 1 127 ? -23.283 -4.244 3.993 1.00 72.75 127 ARG A O 1
ATOM 1088 N N . PHE A 1 128 ? -22.899 -6.225 4.987 1.00 71.88 128 PHE A N 1
ATOM 1089 C CA . PHE A 1 128 ? -22.442 -5.644 6.252 1.00 71.88 128 PHE A CA 1
ATOM 1090 C C . PHE A 1 128 ? -20.940 -5.379 6.262 1.00 71.88 128 PHE A C 1
ATOM 1092 O O . PHE A 1 128 ? -20.529 -4.251 6.534 1.00 71.88 128 PHE A O 1
ATOM 1099 N N . THR A 1 129 ? -20.121 -6.379 5.939 1.00 73.31 129 THR A N 1
ATOM 1100 C CA . THR A 1 129 ? -18.673 -6.284 6.160 1.00 73.31 129 THR A CA 1
ATOM 1101 C C . THR A 1 129 ? -18.007 -5.247 5.255 1.00 73.31 129 THR A C 1
ATOM 1103 O O . THR A 1 129 ? -17.250 -4.423 5.754 1.00 73.31 129 THR A O 1
ATOM 1106 N N . TYR A 1 130 ? -18.362 -5.169 3.967 1.00 72.38 130 TYR A N 1
ATOM 1107 C CA . TYR A 1 130 ? -17.819 -4.143 3.055 1.00 72.38 130 TYR A CA 1
ATOM 1108 C C . TYR A 1 130 ? -18.242 -2.708 3.376 1.00 72.38 130 TYR A C 1
ATOM 1110 O O . TYR A 1 130 ? -17.662 -1.755 2.864 1.00 72.38 130 TYR A O 1
ATOM 1118 N N . ARG A 1 131 ? -19.255 -2.534 4.229 1.00 72.38 131 ARG A N 1
ATOM 1119 C CA . ARG A 1 131 ? -19.700 -1.221 4.712 1.00 72.38 131 ARG A CA 1
ATOM 1120 C C . ARG A 1 131 ? -19.113 -0.867 6.070 1.00 72.38 131 ARG A C 1
ATOM 1122 O O . ARG A 1 131 ? -19.403 0.213 6.584 1.00 72.38 131 ARG A O 1
ATOM 1129 N N . TYR A 1 132 ? -18.306 -1.754 6.648 1.00 75.00 132 TYR A N 1
ATOM 1130 C CA . TYR A 1 132 ? -17.629 -1.484 7.900 1.00 75.00 132 TYR A CA 1
ATOM 1131 C C . TYR A 1 132 ? -16.622 -0.336 7.737 1.00 75.00 132 TYR A C 1
ATOM 1133 O O . TYR A 1 132 ? -16.342 0.150 6.631 1.00 75.00 132 TYR A O 1
ATOM 1141 N N . LEU A 1 133 ? -16.117 0.134 8.872 1.00 82.88 133 LEU A N 1
ATOM 1142 C CA . LEU A 1 133 ? -15.155 1.222 8.952 1.00 82.88 133 LEU A CA 1
ATOM 1143 C C . LEU A 1 133 ? -13.953 0.950 8.035 1.00 82.88 133 LEU A C 1
ATOM 1145 O O . LEU A 1 133 ? -13.413 -0.156 8.050 1.00 82.88 133 LEU A O 1
ATOM 1149 N N . SER A 1 134 ? -13.555 1.937 7.226 1.00 88.12 134 SER A N 1
ATOM 1150 C CA . SER A 1 134 ? -12.338 1.797 6.420 1.00 88.12 134 SER A CA 1
ATOM 1151 C C . SER A 1 134 ? -11.101 1.728 7.317 1.00 88.12 134 SER A C 1
ATOM 1153 O O . SER A 1 134 ? -11.103 2.279 8.423 1.00 88.12 134 SER A O 1
ATOM 1155 N N . ALA A 1 135 ? -10.033 1.092 6.834 1.00 88.00 135 ALA A N 1
ATOM 1156 C CA . ALA A 1 135 ? -8.777 1.010 7.574 1.00 88.00 135 ALA A CA 1
ATOM 1157 C C . ALA A 1 135 ? -8.221 2.397 7.928 1.00 88.00 135 ALA A C 1
ATOM 1159 O O . ALA A 1 135 ? -7.835 2.626 9.074 1.00 88.00 135 ALA A O 1
ATOM 1160 N N . GLY A 1 136 ? -8.254 3.337 6.978 1.00 90.88 136 GLY A N 1
ATOM 1161 C CA . GLY A 1 136 ? -7.807 4.706 7.213 1.00 90.88 136 GLY A CA 1
ATOM 1162 C C . GLY A 1 136 ? -8.679 5.455 8.217 1.00 90.88 136 GLY A C 1
ATOM 1163 O O . GLY A 1 136 ? -8.145 6.096 9.121 1.00 90.88 136 GLY A O 1
ATOM 1164 N N . THR A 1 137 ? -10.011 5.319 8.151 1.00 91.12 137 THR A N 1
ATOM 1165 C CA . THR A 1 137 ? -10.895 5.912 9.173 1.00 91.12 137 THR A CA 1
ATOM 1166 C C . THR A 1 137 ? -10.587 5.337 10.563 1.00 91.12 137 THR A C 1
ATOM 1168 O O . THR A 1 137 ? -10.462 6.094 11.526 1.00 91.12 137 THR A O 1
ATOM 1171 N N . ALA A 1 138 ? -10.415 4.015 10.677 1.00 90.25 138 ALA A N 1
ATOM 1172 C CA . ALA A 1 138 ? -10.064 3.354 11.936 1.00 90.25 138 ALA A CA 1
ATOM 1173 C C . ALA A 1 138 ? -8.719 3.845 12.484 1.00 90.25 138 ALA A C 1
ATOM 1175 O O . ALA A 1 138 ? -8.614 4.159 13.670 1.00 90.25 138 ALA A O 1
ATOM 1176 N N . PHE A 1 139 ? -7.713 3.969 11.616 1.00 90.62 139 PHE A N 1
ATOM 1177 C CA . PHE A 1 139 ? -6.409 4.505 11.979 1.00 90.62 139 PHE A CA 1
ATOM 1178 C C . PHE A 1 139 ? -6.513 5.926 12.541 1.00 90.62 139 PHE A C 1
ATOM 1180 O O . PHE A 1 139 ? -5.984 6.182 13.619 1.00 90.62 139 PHE A O 1
ATOM 1187 N N . TRP A 1 140 ? -7.220 6.839 11.868 1.00 92.19 140 TRP A N 1
ATOM 1188 C CA . TRP A 1 140 ? -7.335 8.223 12.342 1.00 92.19 140 TRP A CA 1
ATOM 1189 C C . TRP A 1 140 ? -8.082 8.342 13.669 1.00 92.19 140 TRP A C 1
ATOM 1191 O O . TRP A 1 140 ? -7.706 9.167 14.502 1.00 92.19 140 TRP A O 1
ATOM 1201 N N . ILE A 1 141 ? -9.090 7.497 13.904 1.00 92.12 141 ILE A N 1
ATOM 1202 C CA . ILE A 1 141 ? -9.766 7.423 15.205 1.00 92.12 141 ILE A CA 1
ATOM 1203 C C . ILE A 1 141 ? -8.783 6.969 16.290 1.00 92.12 141 ILE A C 1
ATOM 1205 O O . ILE A 1 141 ? -8.678 7.631 17.320 1.00 92.12 141 ILE A O 1
ATOM 1209 N N . LEU A 1 142 ? -8.019 5.899 16.049 1.00 91.88 142 LEU A N 1
ATOM 1210 C CA . LEU A 1 142 ? -7.021 5.388 16.999 1.00 91.88 142 LEU A CA 1
ATOM 1211 C C . LEU A 1 142 ? -5.874 6.378 17.237 1.00 91.88 142 LEU A C 1
ATOM 1213 O O . LEU A 1 142 ? -5.393 6.514 18.361 1.00 91.88 142 LEU A O 1
ATOM 1217 N N . ALA A 1 143 ? -5.444 7.099 16.202 1.00 91.94 143 ALA A N 1
ATOM 1218 C CA . ALA A 1 143 ? -4.448 8.157 16.321 1.00 91.94 143 ALA A CA 1
ATOM 1219 C C . ALA A 1 143 ? -4.977 9.311 17.187 1.00 91.94 143 ALA A C 1
ATOM 1221 O O . ALA A 1 143 ? -4.284 9.767 18.097 1.00 91.94 143 ALA A O 1
ATOM 1222 N N . GLY A 1 144 ? -6.222 9.741 16.956 1.00 92.62 144 GLY A N 1
ATOM 1223 C CA . GLY A 1 144 ? -6.898 10.741 17.783 1.00 92.62 144 GLY A CA 1
ATOM 1224 C C . GLY A 1 144 ? -7.062 10.291 19.236 1.00 92.62 144 GLY A C 1
ATOM 1225 O O . GLY A 1 144 ? -6.782 11.060 20.155 1.00 92.62 144 GLY A O 1
ATOM 1226 N N . GLU A 1 145 ? -7.435 9.029 19.455 1.00 92.12 145 GLU A N 1
ATOM 1227 C CA . GLU A 1 145 ? -7.515 8.413 20.782 1.00 92.12 145 GLU A CA 1
ATOM 1228 C C . GLU A 1 145 ? -6.149 8.413 21.484 1.00 92.12 145 GLU A C 1
ATOM 1230 O O . GLU A 1 145 ? -6.038 8.836 22.634 1.00 92.12 145 GLU A O 1
ATOM 1235 N N . GLY A 1 146 ? -5.085 8.019 20.779 1.00 91.94 146 GLY A N 1
ATOM 1236 C CA . GLY A 1 146 ? -3.719 8.048 21.295 1.00 91.94 146 GLY A CA 1
ATOM 1237 C C . GLY A 1 146 ? -3.281 9.452 21.709 1.00 91.94 146 GLY A C 1
ATOM 1238 O O . GLY A 1 146 ? -2.778 9.637 22.819 1.00 91.94 146 GLY A 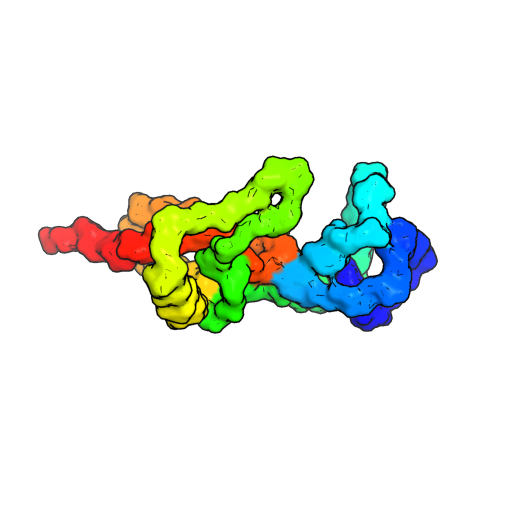O 1
ATOM 1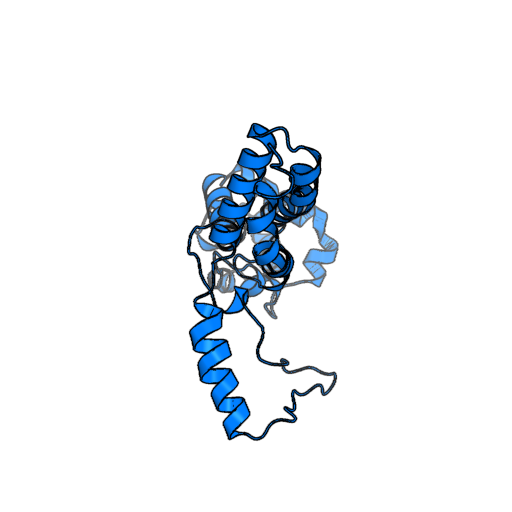239 N N . LEU A 1 147 ? -3.535 10.460 20.868 1.00 93.25 147 LEU A N 1
ATOM 1240 C CA . LEU A 1 147 ? -3.262 11.864 21.197 1.00 93.25 147 LEU A CA 1
ATOM 1241 C C . LEU A 1 147 ? -4.068 12.332 22.416 1.00 93.25 147 LEU A C 1
ATOM 1243 O O . LEU A 1 147 ? -3.529 13.023 23.282 1.00 93.25 147 LEU A O 1
ATOM 1247 N N . TYR A 1 148 ? -5.330 11.918 22.529 1.00 92.88 148 TYR A N 1
ATOM 1248 C CA . TYR A 1 148 ? -6.171 12.227 23.683 1.00 92.88 148 TYR A CA 1
ATOM 1249 C C . TYR A 1 148 ? -5.651 11.584 24.979 1.00 92.88 148 TYR A C 1
ATOM 1251 O O . TYR A 1 148 ? -5.589 12.242 26.019 1.00 92.88 148 TYR A O 1
ATOM 1259 N N . LEU A 1 149 ? -5.211 10.323 24.935 1.00 92.44 149 LEU A N 1
ATOM 1260 C CA . LEU A 1 149 ? -4.602 9.642 26.082 1.00 92.44 149 LEU A CA 1
ATOM 1261 C C . LEU A 1 149 ? -3.299 10.321 26.524 1.00 92.44 149 LEU A C 1
ATOM 1263 O O . LEU A 1 149 ? -3.054 10.446 27.727 1.00 92.44 149 LEU A O 1
ATOM 1267 N N . LEU A 1 150 ? -2.485 10.792 25.573 1.00 92.81 150 LEU A N 1
ATOM 1268 C CA . LEU A 1 150 ? -1.284 11.582 25.860 1.00 92.81 150 LEU A CA 1
ATOM 1269 C C . LEU A 1 150 ? -1.633 12.925 26.512 1.00 92.81 150 LEU A C 1
ATOM 1271 O O . LEU A 1 150 ? -1.012 13.291 27.510 1.00 92.81 150 LEU A O 1
ATOM 1275 N N . TYR A 1 151 ? -2.660 13.617 26.012 1.00 93.06 151 TYR A N 1
ATOM 1276 C CA . TYR A 1 151 ? -3.168 14.855 26.609 1.00 93.06 151 TYR A CA 1
ATOM 1277 C C . TYR A 1 151 ? -3.637 14.644 28.059 1.00 93.06 151 TYR A C 1
ATOM 1279 O O . TYR A 1 151 ? -3.271 15.411 28.949 1.00 93.06 151 TYR A O 1
ATOM 1287 N N . GLN A 1 152 ? -4.344 13.542 28.324 1.00 91.88 152 GLN A N 1
ATOM 1288 C CA . GLN A 1 152 ? -4.776 13.127 29.666 1.00 91.88 152 GLN A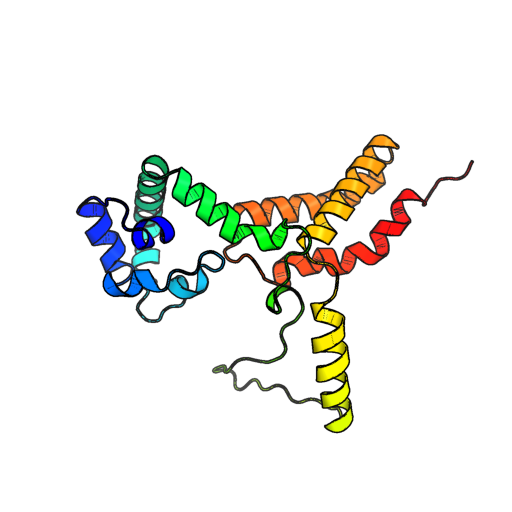 CA 1
ATOM 1289 C C . GLN A 1 152 ? -3.647 12.541 30.536 1.00 91.88 152 GLN A C 1
ATOM 1291 O O . GLN A 1 152 ? -3.898 12.064 31.642 1.00 91.88 152 GLN A O 1
ATOM 1296 N N . ARG A 1 153 ? -2.395 12.535 30.050 1.00 92.19 153 ARG A N 1
ATOM 1297 C CA . ARG A 1 153 ? -1.213 11.963 30.724 1.00 92.19 153 ARG A CA 1
ATOM 1298 C C . ARG A 1 153 ? -1.348 10.471 31.068 1.00 92.19 153 ARG A C 1
ATOM 1300 O O . ARG A 1 153 ? -0.615 9.949 31.910 1.00 92.19 153 ARG A O 1
ATOM 1307 N N . LYS A 1 154 ? -2.240 9.742 30.387 1.00 90.19 154 LYS A N 1
ATOM 1308 C CA . LYS A 1 154 ? -2.444 8.291 30.537 1.00 90.19 154 LYS A CA 1
ATOM 1309 C C . LYS A 1 154 ? -1.419 7.505 29.710 1.00 90.19 154 LYS A C 1
ATOM 1311 O O . LYS A 1 154 ? -1.770 6.659 28.890 1.00 90.19 154 LYS A O 1
ATOM 1316 N N . TYR A 1 155 ? -0.129 7.757 29.942 1.00 91.06 155 TYR A N 1
ATOM 1317 C CA . TYR A 1 155 ? 0.965 7.242 29.105 1.00 91.06 155 TYR A CA 1
ATOM 1318 C C . TYR A 1 155 ? 0.988 5.717 28.981 1.00 91.06 155 TYR A C 1
ATOM 1320 O O . TYR A 1 155 ? 1.265 5.197 27.908 1.00 91.06 155 TYR A O 1
ATOM 1328 N N . ARG A 1 156 ? 0.644 4.988 30.053 1.00 89.44 156 ARG A N 1
ATOM 1329 C CA . ARG A 1 156 ? 0.590 3.516 30.025 1.00 89.44 156 ARG A CA 1
ATOM 1330 C C . ARG A 1 156 ? -0.405 2.992 28.990 1.00 89.44 156 ARG A C 1
ATOM 1332 O O . ARG A 1 156 ? -0.095 2.027 28.308 1.00 89.44 156 ARG A O 1
ATOM 1339 N N . LEU A 1 157 ? -1.565 3.638 28.863 1.00 87.38 157 LEU A N 1
ATOM 1340 C CA . LEU A 1 157 ? -2.573 3.276 27.864 1.00 87.38 157 LEU A CA 1
ATOM 1341 C C . LEU A 1 157 ? -2.149 3.733 26.465 1.00 87.38 157 LEU A C 1
ATOM 1343 O O . LEU A 1 157 ? -2.291 2.976 25.514 1.00 87.38 157 LEU A O 1
ATOM 1347 N N . ALA A 1 158 ? -1.543 4.917 26.339 1.00 89.00 158 ALA A N 1
ATOM 1348 C CA . ALA A 1 158 ? -1.020 5.388 25.055 1.00 89.00 158 ALA A CA 1
ATOM 1349 C C . ALA A 1 158 ? 0.070 4.454 24.486 1.00 89.00 158 ALA A C 1
ATOM 1351 O O . ALA A 1 158 ? 0.103 4.200 23.285 1.00 89.00 158 ALA A O 1
ATOM 1352 N N . VAL A 1 159 ? 0.924 3.879 25.342 1.00 90.06 159 VAL A N 1
ATOM 1353 C CA . VAL A 1 159 ? 1.940 2.892 24.931 1.00 90.06 159 VAL A CA 1
ATOM 1354 C C . VAL A 1 159 ? 1.306 1.626 24.346 1.00 90.06 159 VAL A C 1
ATOM 1356 O O . VAL A 1 159 ? 1.880 1.047 23.426 1.00 90.06 159 VAL A O 1
ATOM 1359 N N . VAL A 1 160 ? 0.111 1.220 24.785 1.00 87.94 160 VAL A N 1
ATOM 1360 C CA . VAL A 1 160 ? -0.599 0.057 24.213 1.00 87.94 160 VAL A CA 1
ATOM 1361 C C . VAL A 1 160 ? -0.998 0.294 22.752 1.00 87.94 160 VAL A C 1
ATOM 1363 O O . VAL A 1 160 ? -1.042 -0.656 21.976 1.00 87.94 160 VAL A O 1
ATOM 1366 N N . LEU A 1 161 ? -1.208 1.551 22.343 1.00 89.00 161 LEU A N 1
ATOM 1367 C CA . LEU A 1 161 ? -1.463 1.922 20.946 1.00 89.00 161 LEU A CA 1
ATOM 1368 C C . LEU A 1 161 ? -0.181 2.038 20.103 1.00 89.00 161 LEU A C 1
ATOM 1370 O O . LEU A 1 161 ? -0.259 2.103 18.877 1.00 89.00 161 LEU A O 1
ATOM 1374 N N . SER A 1 162 ? 1.011 2.028 20.712 1.00 89.81 162 SER A N 1
ATOM 1375 C CA . SER A 1 162 ? 2.268 2.172 19.962 1.00 89.81 162 SER A CA 1
ATOM 1376 C C . SER A 1 162 ? 2.510 1.090 18.895 1.00 89.81 162 SER A C 1
ATOM 1378 O O . SER A 1 162 ? 2.950 1.469 17.806 1.00 89.81 162 SER A O 1
ATOM 1380 N N . PRO A 1 163 ? 2.163 -0.205 19.087 1.00 89.25 163 PRO A N 1
ATOM 1381 C CA . PRO A 1 163 ? 2.318 -1.207 18.032 1.00 89.25 163 PRO A CA 1
ATOM 1382 C C . PRO A 1 163 ? 1.435 -0.917 16.816 1.00 89.25 163 PRO A C 1
ATOM 1384 O O . PRO A 1 163 ? 1.832 -1.213 15.694 1.00 89.25 163 PRO A O 1
ATOM 1387 N N . VAL A 1 164 ? 0.271 -0.287 17.015 1.00 88.50 164 VAL A N 1
ATOM 1388 C CA . VAL A 1 164 ? -0.607 0.148 15.919 1.00 88.50 164 VAL A CA 1
ATOM 1389 C C . VAL A 1 164 ? 0.049 1.270 15.118 1.00 88.50 164 VAL A C 1
ATOM 1391 O O . VAL A 1 164 ? 0.060 1.224 13.889 1.00 88.50 164 VAL A O 1
ATOM 1394 N N . GLY A 1 165 ? 0.653 2.246 15.800 1.00 90.19 165 GLY A N 1
ATOM 1395 C CA . GLY A 1 165 ? 1.431 3.300 15.146 1.00 90.19 165 GLY A CA 1
ATOM 1396 C C . GLY A 1 165 ? 2.638 2.748 14.382 1.00 90.19 165 GLY A C 1
ATOM 1397 O O . GLY A 1 165 ? 2.873 3.129 13.238 1.00 90.19 165 GLY A O 1
ATOM 1398 N N . MET A 1 166 ? 3.374 1.800 14.971 1.00 91.44 166 MET A N 1
ATOM 1399 C CA . MET A 1 166 ? 4.498 1.133 14.305 1.00 91.44 166 MET A CA 1
ATOM 1400 C C . MET A 1 166 ? 4.053 0.331 13.080 1.00 91.44 166 MET A C 1
ATOM 1402 O O . MET A 1 166 ? 4.699 0.407 12.036 1.00 91.44 166 MET A O 1
ATOM 1406 N N . LEU A 1 167 ? 2.937 -0.397 13.186 1.00 89.94 167 LEU A N 1
ATOM 1407 C CA . LEU A 1 167 ? 2.336 -1.108 12.062 1.00 89.94 167 LEU A CA 1
ATOM 1408 C C . LEU A 1 167 ? 2.006 -0.128 10.934 1.00 89.94 167 LEU A C 1
ATOM 1410 O O . LEU A 1 167 ? 2.418 -0.349 9.800 1.00 89.94 167 LEU A O 1
ATOM 1414 N N . PHE A 1 168 ? 1.346 0.985 11.244 1.00 90.94 168 PHE A N 1
ATOM 1415 C CA . PHE A 1 168 ? 1.022 2.012 10.258 1.00 90.94 168 PHE A CA 1
ATOM 1416 C C . PHE A 1 168 ? 2.264 2.554 9.537 1.00 90.94 168 PHE A C 1
ATOM 1418 O O . PHE A 1 168 ? 2.297 2.581 8.308 1.00 90.94 168 PHE A O 1
ATOM 1425 N N . LEU A 1 169 ? 3.316 2.912 10.281 1.00 92.19 169 LEU A N 1
ATOM 1426 C CA . LEU A 1 169 ? 4.577 3.376 9.694 1.00 92.19 169 LEU A CA 1
ATOM 1427 C C . LEU A 1 169 ? 5.224 2.306 8.807 1.00 92.19 169 LEU A C 1
ATOM 1429 O O . LEU A 1 169 ? 5.727 2.623 7.731 1.00 92.19 169 LEU A O 1
ATOM 1433 N N . SER A 1 170 ? 5.176 1.038 9.224 1.00 92.19 170 SER A N 1
ATOM 1434 C CA . SER A 1 170 ? 5.698 -0.069 8.419 1.00 92.19 170 SER A CA 1
ATOM 1435 C C . SER A 1 170 ? 4.913 -0.261 7.118 1.00 92.19 170 SER A C 1
ATOM 1437 O O . SER A 1 170 ? 5.515 -0.512 6.077 1.00 92.19 170 SER A O 1
ATOM 1439 N N . LEU A 1 171 ? 3.589 -0.071 7.143 1.00 91.12 171 LEU A N 1
ATOM 1440 C CA . LEU A 1 171 ? 2.744 -0.152 5.952 1.00 91.12 171 LEU A CA 1
ATOM 1441 C C . LEU A 1 171 ? 2.988 1.021 5.007 1.00 91.12 171 LEU A C 1
ATOM 1443 O O . LEU A 1 171 ? 3.086 0.807 3.804 1.00 91.12 171 LEU A O 1
ATOM 1447 N N . LEU A 1 172 ? 3.154 2.239 5.526 1.00 91.25 172 LEU A N 1
ATOM 1448 C CA . LEU A 1 172 ? 3.561 3.368 4.692 1.00 91.25 172 LEU A CA 1
ATOM 1449 C C . LEU A 1 172 ? 4.913 3.107 4.024 1.00 91.25 172 LEU A C 1
ATOM 1451 O O . LEU A 1 172 ? 5.067 3.379 2.843 1.00 91.25 172 LEU A O 1
ATOM 1455 N N . ALA A 1 173 ? 5.877 2.539 4.748 1.00 90.62 173 ALA A N 1
ATOM 1456 C CA . ALA A 1 173 ? 7.210 2.296 4.207 1.00 90.62 173 ALA A CA 1
ATOM 1457 C C . ALA A 1 173 ? 7.268 1.132 3.201 1.00 90.62 173 ALA A C 1
ATOM 1459 O O . ALA A 1 173 ? 8.041 1.195 2.246 1.00 90.62 173 ALA A O 1
ATOM 1460 N N . ALA A 1 174 ? 6.494 0.066 3.425 1.00 86.00 174 ALA A N 1
ATOM 1461 C CA . ALA A 1 174 ? 6.710 -1.218 2.759 1.00 86.00 174 ALA A CA 1
ATOM 1462 C C . ALA A 1 174 ? 5.485 -1.797 2.035 1.00 86.00 174 ALA A C 1
ATOM 1464 O O . ALA A 1 174 ? 5.611 -2.873 1.449 1.00 86.00 174 ALA A O 1
ATOM 1465 N N . SER A 1 175 ? 4.308 -1.154 2.067 1.00 82.44 175 SER A N 1
ATOM 1466 C CA . SER A 1 175 ? 3.113 -1.757 1.465 1.00 82.44 175 SER A CA 1
ATOM 1467 C C . SER A 1 175 ? 3.210 -1.805 -0.067 1.00 82.44 175 SER A C 1
ATOM 1469 O O . SER A 1 175 ? 3.340 -0.759 -0.706 1.00 82.44 175 SER A O 1
ATOM 1471 N N . PRO A 1 176 ? 3.095 -2.997 -0.680 1.00 79.75 176 PRO A N 1
ATOM 1472 C CA . PRO A 1 176 ? 3.069 -3.150 -2.133 1.00 79.75 176 PRO A CA 1
ATOM 1473 C C . PRO A 1 176 ? 1.669 -2.923 -2.738 1.00 79.75 176 PRO A C 1
ATOM 1475 O O . PRO A 1 176 ? 1.520 -2.923 -3.960 1.00 79.75 176 PRO A O 1
ATOM 1478 N N . ILE A 1 177 ? 0.639 -2.783 -1.894 1.00 87.44 177 ILE A N 1
ATOM 1479 C CA . ILE A 1 177 ? -0.770 -2.710 -2.292 1.00 87.44 177 ILE A CA 1
ATOM 1480 C C . ILE A 1 177 ? -1.565 -1.815 -1.332 1.00 87.44 177 ILE A C 1
ATOM 1482 O O . ILE A 1 177 ? -1.383 -1.869 -0.114 1.00 87.44 177 ILE A O 1
ATOM 1486 N N . ALA A 1 178 ? -2.476 -1.005 -1.869 1.00 88.44 178 ALA A N 1
ATOM 1487 C CA . ALA A 1 178 ? -3.266 -0.071 -1.068 1.00 88.44 178 ALA A CA 1
ATOM 1488 C C . ALA A 1 178 ? -4.323 -0.773 -0.198 1.00 88.44 178 ALA A C 1
ATOM 1490 O O . ALA A 1 178 ? -4.598 -0.346 0.926 1.00 88.44 178 ALA A O 1
ATOM 1491 N N . PHE A 1 179 ? -4.907 -1.863 -0.697 1.00 88.38 179 PHE A N 1
ATOM 1492 C CA . PHE A 1 179 ? -6.035 -2.558 -0.082 1.00 88.38 179 PHE A CA 1
ATOM 1493 C C . PHE A 1 179 ? -5.656 -4.004 0.210 1.00 88.38 179 PHE A C 1
ATOM 1495 O O . PHE A 1 179 ? -5.444 -4.782 -0.704 1.00 88.38 179 PHE A O 1
ATOM 1502 N N . SER A 1 180 ? -5.521 -4.366 1.487 1.00 85.12 180 SER A N 1
ATOM 1503 C CA . SER A 1 180 ? -5.185 -5.740 1.863 1.00 85.12 180 SER A CA 1
ATOM 1504 C C . SER A 1 180 ? -5.539 -5.998 3.326 1.00 85.12 180 SER A C 1
ATOM 1506 O O . SER A 1 180 ? -4.928 -5.435 4.239 1.00 85.12 180 SER A O 1
ATOM 1508 N N . PHE A 1 181 ? -6.528 -6.867 3.557 1.00 81.50 181 PHE A N 1
ATOM 1509 C CA . PHE A 1 181 ? -7.056 -7.169 4.891 1.00 81.50 181 PHE A CA 1
ATOM 1510 C C . PHE A 1 181 ? -5.969 -7.622 5.868 1.00 81.50 181 PHE A C 1
ATOM 1512 O O . PHE A 1 181 ? -5.938 -7.179 7.015 1.00 81.50 181 PHE A O 1
ATOM 1519 N N . ARG A 1 182 ? -5.019 -8.446 5.403 1.00 80.94 182 ARG A N 1
ATOM 1520 C CA . ARG A 1 182 ? -3.940 -9.000 6.243 1.00 80.94 182 ARG A CA 1
ATOM 1521 C C . ARG A 1 182 ? -3.090 -7.918 6.918 1.00 80.94 182 ARG A C 1
ATOM 1523 O O . ARG A 1 182 ? -2.527 -8.159 7.977 1.00 80.94 182 ARG A O 1
ATOM 1530 N N . TYR A 1 183 ? -3.010 -6.729 6.323 1.00 84.62 183 TYR A N 1
ATOM 1531 C CA . TYR A 1 183 ? -2.231 -5.608 6.847 1.00 84.62 183 TYR A CA 1
ATOM 1532 C C . TYR A 1 183 ? -2.968 -4.827 7.929 1.00 84.62 183 TYR A C 1
ATOM 1534 O O . TYR A 1 183 ? -2.350 -4.290 8.841 1.00 84.62 183 TYR A O 1
ATOM 1542 N N . VAL A 1 184 ? -4.295 -4.787 7.844 1.00 81.31 184 VAL A N 1
ATOM 1543 C CA . VAL A 1 184 ? -5.154 -3.956 8.698 1.00 81.31 184 VAL A CA 1
ATOM 1544 C C . VAL A 1 184 ? -5.959 -4.790 9.694 1.00 81.31 184 VAL A C 1
ATOM 1546 O O . VAL A 1 184 ? -6.685 -4.241 10.517 1.00 81.31 184 VAL A O 1
ATOM 1549 N N . PHE A 1 185 ? -5.789 -6.114 9.679 1.00 85.00 185 PHE A N 1
ATOM 1550 C CA . PHE A 1 185 ? -6.476 -7.054 10.562 1.00 85.00 185 PHE A CA 1
ATOM 1551 C C . PHE A 1 185 ? -6.311 -6.709 12.047 1.00 85.00 185 PHE A C 1
ATOM 1553 O O . PHE A 1 185 ? -7.270 -6.758 12.812 1.00 85.00 185 PHE A O 1
ATOM 1560 N N . VAL A 1 186 ? -5.114 -6.273 12.448 1.00 85.12 186 VAL A N 1
ATOM 1561 C CA . VAL A 1 186 ? -4.838 -5.836 13.824 1.00 85.12 186 VAL A CA 1
ATOM 1562 C C . VAL A 1 186 ? -5.720 -4.648 14.228 1.00 85.12 186 VAL A C 1
ATOM 1564 O O . VAL A 1 186 ? -6.188 -4.603 15.365 1.00 85.12 186 VAL A O 1
ATOM 1567 N N . LEU A 1 187 ? -6.016 -3.723 13.305 1.00 84.06 187 LEU A N 1
ATOM 1568 C CA . LEU A 1 187 ? -6.929 -2.606 13.567 1.00 84.06 187 LEU A CA 1
ATOM 1569 C C . LEU A 1 187 ? -8.338 -3.123 13.861 1.00 84.06 187 LEU A C 1
ATOM 1571 O O . LEU A 1 187 ? -8.952 -2.689 14.830 1.00 84.06 187 LEU A O 1
ATOM 1575 N N . ALA A 1 188 ? -8.824 -4.090 13.079 1.00 81.50 188 ALA A N 1
ATOM 1576 C CA . ALA A 1 188 ? -10.145 -4.683 13.278 1.00 81.50 188 ALA A CA 1
ATOM 1577 C C . ALA A 1 188 ? -10.282 -5.378 14.645 1.00 81.50 188 ALA A C 1
ATOM 1579 O O . ALA A 1 188 ? -11.355 -5.338 15.245 1.00 81.50 188 ALA A O 1
ATOM 1580 N N . LEU A 1 189 ? -9.199 -5.975 15.154 1.00 84.19 189 LEU A N 1
ATOM 1581 C CA . LEU A 1 189 ? -9.180 -6.615 16.471 1.00 84.19 189 LEU A CA 1
ATOM 1582 C C . LEU A 1 189 ? -9.121 -5.611 17.625 1.00 84.19 189 LEU A C 1
ATOM 1584 O O . LEU A 1 189 ? -9.776 -5.824 18.639 1.00 84.19 189 LEU A O 1
ATOM 1588 N N . ILE A 1 190 ? -8.332 -4.541 17.495 1.00 85.12 190 ILE A N 1
ATOM 1589 C CA . ILE A 1 190 ? -8.098 -3.578 18.584 1.00 85.12 190 ILE A CA 1
ATOM 1590 C C . ILE A 1 190 ? -9.239 -2.565 18.701 1.00 85.12 190 ILE A C 1
ATOM 1592 O O . ILE A 1 190 ? -9.623 -2.201 19.813 1.00 85.12 190 ILE A O 1
ATOM 1596 N N . PHE A 1 191 ? -9.798 -2.130 17.572 1.00 83.69 191 PHE A N 1
ATOM 1597 C CA . PHE A 1 191 ? -10.752 -1.024 17.505 1.00 83.69 191 PHE A CA 1
ATOM 1598 C C . PHE A 1 191 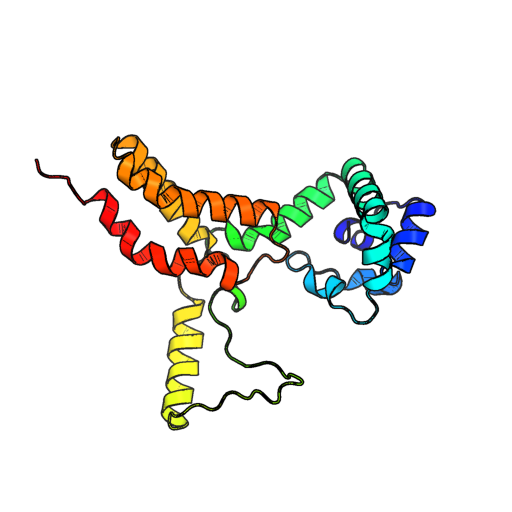? -11.965 -1.152 18.453 1.00 83.69 191 PHE A C 1
ATOM 1600 O O . PHE A 1 191 ? -12.286 -0.171 19.122 1.00 83.69 191 PHE A O 1
ATOM 1607 N N . PRO A 1 192 ? -12.627 -2.321 18.609 1.00 82.31 192 PRO A N 1
ATOM 1608 C CA . PRO A 1 192 ? -13.760 -2.450 19.532 1.00 82.31 192 PRO A CA 1
ATOM 1609 C C . PRO A 1 192 ? -13.389 -2.233 21.005 1.00 82.31 192 PRO A C 1
ATOM 1611 O O . PRO A 1 192 ? -14.226 -1.803 21.796 1.00 82.31 192 PRO A O 1
ATOM 1614 N N . PHE A 1 193 ? -12.146 -2.542 21.382 1.00 82.44 193 PHE A N 1
ATOM 1615 C CA . PHE A 1 193 ? -11.678 -2.433 22.763 1.00 82.44 193 PHE A CA 1
ATOM 1616 C C . PHE A 1 193 ? -11.089 -1.059 23.064 1.00 82.44 193 PHE A C 1
ATOM 1618 O O . PHE A 1 193 ? -11.210 -0.583 24.195 1.00 82.44 193 PHE A O 1
ATOM 1625 N N . SER A 1 194 ? -10.480 -0.415 22.065 1.00 82.69 194 SER A N 1
ATOM 1626 C CA . SER A 1 194 ? -9.766 0.838 22.280 1.00 82.69 194 SER A CA 1
ATOM 1627 C C . SER A 1 194 ? -10.691 1.977 22.693 1.00 82.69 194 SER A C 1
ATOM 1629 O O . SER A 1 194 ? -10.410 2.683 23.652 1.00 82.69 194 SER A O 1
ATOM 1631 N N . ILE A 1 195 ? -11.887 2.048 22.101 1.00 78.00 195 ILE A N 1
ATOM 1632 C CA . ILE A 1 195 ? -12.886 3.095 22.369 1.00 78.00 195 ILE A CA 1
ATOM 1633 C C . ILE A 1 195 ? -13.215 3.229 23.869 1.00 78.00 195 ILE A C 1
ATOM 1635 O O . ILE A 1 195 ? -13.580 4.308 24.334 1.00 78.00 195 ILE A O 1
ATOM 1639 N N . VAL A 1 196 ? -13.068 2.157 24.653 1.00 82.50 196 VAL A N 1
ATOM 1640 C CA . VAL A 1 196 ? -13.366 2.153 26.091 1.00 82.50 196 VAL A CA 1
ATOM 1641 C C . VAL A 1 196 ? -12.181 2.644 26.939 1.00 82.50 196 VAL A C 1
ATOM 1643 O O . VAL A 1 196 ? -12.393 3.177 28.030 1.00 82.50 196 VAL A O 1
ATOM 1646 N N . TRP A 1 197 ? -10.935 2.522 26.463 1.00 82.12 197 TRP A N 1
ATOM 1647 C CA . TRP A 1 197 ? -9.722 2.841 27.233 1.00 82.12 197 TRP A CA 1
ATOM 1648 C C . TRP A 1 197 ? -9.669 4.260 27.807 1.00 82.12 197 TRP A C 1
ATOM 1650 O O . TRP A 1 197 ? -9.289 4.389 28.977 1.00 82.12 197 TRP A O 1
ATOM 1660 N N . PRO A 1 198 ? -10.082 5.322 27.087 1.00 80.31 198 PRO A N 1
ATOM 1661 C CA . PRO A 1 198 ? -10.095 6.675 27.638 1.00 80.31 198 PRO A CA 1
ATOM 1662 C C . PRO A 1 198 ? -10.915 6.817 28.927 1.00 80.31 198 PRO A C 1
ATOM 1664 O O . PRO A 1 198 ? -10.566 7.630 29.789 1.00 80.31 198 PRO A O 1
ATOM 1667 N N . PHE A 1 199 ? -11.952 5.994 29.095 1.00 81.44 199 PHE A N 1
ATOM 1668 C CA . PHE A 1 199 ? -12.881 6.035 30.225 1.00 81.44 199 PHE A CA 1
ATOM 1669 C C . PHE A 1 199 ? -12.437 5.166 31.410 1.00 81.44 199 PHE A C 1
ATOM 1671 O O . PHE A 1 199 ? -12.947 5.318 32.520 1.00 81.44 199 PHE A O 1
ATOM 1678 N N . ILE A 1 200 ? -11.447 4.289 31.219 1.00 77.88 200 ILE A N 1
ATOM 1679 C CA . ILE A 1 200 ? -10.917 3.451 32.296 1.00 77.88 200 ILE A CA 1
ATOM 1680 C C . ILE A 1 200 ? -10.062 4.305 33.240 1.00 77.88 200 ILE A C 1
ATOM 1682 O O . ILE A 1 200 ? -9.206 5.092 32.820 1.00 77.88 200 ILE A O 1
ATOM 1686 N N . GLY A 1 201 ? -10.291 4.140 34.544 1.00 67.69 201 GLY A N 1
ATOM 1687 C CA . GLY A 1 201 ? -9.481 4.762 35.592 1.00 67.69 201 GLY A CA 1
ATOM 1688 C C . GLY A 1 201 ? -9.800 6.227 35.892 1.00 67.69 201 GLY A C 1
ATOM 1689 O O . GLY A 1 201 ? -9.106 6.813 36.714 1.00 67.69 201 GLY A O 1
ATOM 1690 N N . ASN A 1 202 ? -10.850 6.807 35.297 1.00 60.53 202 ASN A N 1
ATOM 1691 C CA . ASN A 1 202 ? -11.451 8.036 35.821 1.00 60.53 202 ASN A CA 1
ATOM 1692 C C . ASN A 1 202 ? -12.317 7.661 37.035 1.00 60.53 202 ASN A C 1
ATOM 1694 O O . ASN A 1 202 ? -13.532 7.529 36.924 1.00 60.53 202 ASN A O 1
ATOM 1698 N N . ARG A 1 203 ? -11.681 7.386 38.176 1.00 49.75 203 ARG A N 1
ATOM 1699 C CA . ARG A 1 203 ? -12.342 7.532 39.475 1.00 49.75 203 ARG A CA 1
ATOM 1700 C C . ARG A 1 203 ? -11.974 8.920 39.979 1.00 49.75 203 ARG A C 1
ATOM 1702 O O . ARG A 1 203 ? -10.790 9.250 39.977 1.00 49.75 203 ARG A O 1
ATOM 1709 N N . GLU A 1 204 ? -13.012 9.697 40.270 1.00 46.28 204 GLU A N 1
ATOM 1710 C CA . GLU A 1 204 ? -12.963 11.021 40.901 1.00 46.28 204 GLU A CA 1
ATOM 1711 C C . GLU A 1 204 ? -12.029 11.061 42.116 1.00 46.28 204 GLU A C 1
ATOM 1713 O O . GLU A 1 204 ? -11.957 10.039 42.844 1.00 46.28 204 GLU A O 1
#

pLDDT: mean 89.03, std 8.3, range [46.28, 98.12]

Secondary structure (DSSP, 8-state):
-HHHHHTT----HHHHHHHHHHS-GGGGGG-BTTBTHHHHT-TTS-HHHHHH-HHHHHHHHHHHHHH-HHHHHHHHHHHHHHHHSTT---GGGT----PPP-TT------SS-HHHHHHIIIIIIIIIGGGSPPHHHHHHHHHHHHHHHHHTT-HHHHHHTHHHHHHHHHHHHH-SBS--HHHHHHHHHHHHHHTTGGGTT---

Radius of gyration: 21.77 Å; chains: 1; bounding box: 51×45×65 Å

Foldseek 3Di:
DLLCLLVVHDDDPVLCVLVCQQANSVPSVQDDLFAPCSQVVDPRGDPVSCVVCVVVVVVSVVVSCVVCVVSVVSSLCNNACLQAPFPDFDLQQFDDDFDPDDPVPDGDDDPDDPVVVCCCCVPVNVPPRRNDGGNNNLLVVLVVLLVVCVVVVVVVLSVVCVVVVVLSVCCSVDRNGHHHNVSSVVSVVCSVVSVCVVVPPPDD